Protein 3FV5 (pdb70)

Radius of gyration: 25.25 Å; Cα contacts (8 Å, |Δi|>4): 840; chains: 2; bounding box: 44×62×74 Å

Nearest PDB structures (foldseek):
  3fv5-assembly1_A  TM=1.006E+00  e=7.981E-44  Escherichia coli K-12
  3fv5-assembly2_B  TM=1.001E+00  e=5.583E-42  Escherichia coli K-12
  1s14-assembly2_B  TM=9.951E-01  e=1.331E-38  Escherichia coli
  1s16-assembly1_A  TM=9.941E-01  e=4.607E-38  Escherichia coli
  1s14-assembly1_A  TM=9.921E-01  e=3.672E-36  Escherichia coli

InterPro domains:
  IPR001241 DNA topoisomerase, type IIA [SM00433] (34-624)
  IPR002288 DNA gyrase B subunit, C-terminal [PF00986] (556-620)
  IPR003594 Histidine kinase/HSP90-like ATPase domain [PF02518] (28-170)
  IPR003594 Histidine kinase/HSP90-like ATPase domain [SM00387] (27-173)
  IPR005737 DNA topoisomerase IV, subunit B, Gram-negative [MF_00938] (2-628)
  IPR005737 DNA topoisomerase IV, subunit B, Gram-negative [PR01098] (26-39)
  IPR005737 DNA topoisomerase IV, subunit B, Gram-negative [PR01098] (135-149)
  IPR005737 DNA topoisomerase IV, subunit B, Gram-negative [PR01098] (149-164)
  IPR005737 DNA topoisomerase IV, subunit B, Gram-negative [PR01098] (174-191)
  IPR005737 DNA topoisomerase IV, subunit B, Gram-negative [PR01098] (192-213)
  IPR005737 DNA topoisomerase IV, subunit B, Gram-negative [PR01098] (238-261)
  IPR005737 DNA topoisomerase IV, subunit B, Gram-negative [PR01098] (294-310)
  IPR005737 DNA topoisomerase IV, subunit B, Gram-negative [PR01098] (311-326)
  IPR005737 DNA topoisomerase IV, subunit B, Gram-negative [PR01098] (338-361)
  IPR005737 DNA topoisomerase IV, subunit B, Gram-negative [PR01098] (362-387)
  IPR005737 DNA topoisomerase IV, subunit B, Gram-negative [PR01098] (448-469)
  IPR005737 DNA topoisomerase IV, subunit B, Gram-negative [PR01098] (469-481)
  IPR005737 DNA topoisomerase IV, subunit B, Gram-negative [PR01098] (503-519)
  IPR005737 DNA topoisomerase IV, subunit B, Gram-negative [PR01098] (537-559)
  IPR005737 DNA topoisomerase IV, subunit B, Gram-negative [TIGR01055] (2-625)

Organism: Escherichia coli (strain K12) (NCBI:txid83333)

B-factor: mean 25.16, std 11.62, range [9.74, 73.5]

Foldseek 3Di:
DLVVCVVCVVVPAAQAECVRLVLVVVVVQLVLLVVPFWQEWEWEQAQLRKIKIKTQGQWQFQDADPVGPHGRVLCVCQPVVVSCLQQFQKKWKWWAHQQWIWIWMHGNSHTPGGIDTDGGHDNSRTIMMMITHGDCVRHPGHHDDPVSNVVSQQVSQVVRASRKYKYAYNNVGDMDIDHD/DLVVCLVCVVVQAAQQECVRLVLLVVVVQLVLLVVPFWQEWEWEQAQLRKIKIKTQGQWQFQDQDPVVRGGRVLCVCQPDNNVSLLQQFQKKWKWWAHQQWIWIWMHGNSHTPGGIDTDGGHDNSRTIMMIITHGDQVRHPGHHDDPVSNVVSQQVSQVVRASRKYKYQYNNVGDMDIGHD

Sequence (361 aa):
GLEPVRRRPGMYTDTTRPNHLGQEVIDNSVDEALAGHAKRVDVILHADQSLEVIDDGRGMPVDIHPEEGVPAVELILCRLISVVNALSKRVEVNVRRDGQVYNIAFENGEKVQDLQVVGTCGKRNTGTSVHFWPDETFFDSPRFSVSRLTHVLKAKAVLCPGVEITFKDEINNTEQRWCYGLEPVRRRPGMYTDTTRPNHLGQEVIDNSVDEALAGHAKRVDVILHADQSLEVIDDGRGMPVDIHPEEGVPAVELILCRLGISVVNALSKRVEVNVRRDGQVYNIAFENGEKVQDLQVVGTCGKRNTGTSVHFWPDETFFDSPRFSVSRLTHVLKAKAVLCPGVEITFKDEINNTEQRWCY

Secondary structure (DSSP, 8-state):
--HHHHH-GGGTS-TTSTHHHHHHHHHHHHHHHHTT--SEEEEEE-TTS-EEEEE-SS----SBPTT-SSBHHHHHHH---HHHHHTEEEEEEEEEETTEEEEEEEETTEEEEEEEEEEE--TT--EEEEEEEE-GGGSS--PPPHHHHHHHHHHHHHHSTT-EEEEEETTTTEEEEE--/--HHHHH-GGGTS-TTSTHHHHHHHHHHHHHHHHTT--SEEEEEE-TTS-EEEEE-SS----PEETTTTEEHHHHHHH---HHHHHHTEEEEEEEEEETTEEEEEEEETTEEEEEEEEEEE--TT--EEEEEEEE-GGGSS--PPPHHHHHHHHHHHHHHSTT-EEEEEETTTTEEEEE--

GO terms:
  GO:0005515 protein binding (F, IPI)
  GO:0005829 cytosol (C, IDA)
  GO:0030541 plasmid partitioning (P, IDA)
  GO:0051276 chromosome organization (P, IMP)
  GO:0007062 sister chromatid cohesion (P, IMP)

CATH classification: 3.30.565.10

Structure (mmCIF, N/CA/C/O backbone):
data_3FV5
#
_entry.id   3FV5
#
_cell.length_a   85.420
_cell.length_b   72.840
_cell.length_c   70.970
_cell.angle_alpha   90.00
_cell.angle_beta   96.41
_cell.angle_gamma   90.00
#
_symmetry.space_group_name_H-M   'C 1 2 1'
#
loop_
_entity.id
_entity.type
_entity.pdbx_description
1 polymer 'DNA topoisomerase 4 subunit B'
2 non-polymer 1-(4-acetyl-6-pyridin-3-yl-1H-benzimidazol-2-yl)-3-ethylurea
3 water water
#
loop_
_atom_site.group_PDB
_atom_site.id
_atom_site.type_symbol
_atom_site.label_atom_id
_atom_site.label_alt_id
_atom_site.label_comp_id
_atom_site.label_asym_id
_atom_site.label_entity_id
_atom_site.label_seq_id
_atom_site.pdbx_PDB_ins_code
_atom_site.Cartn_x
_atom_site.Cartn_y
_atom_site.Cartn_z
_atom_site.occupancy
_atom_site.B_iso_or_equiv
_atom_site.auth_seq_id
_atom_site.auth_comp_id
_atom_site.auth_asym_id
_atom_site.auth_atom_id
_atom_site.pdbx_PDB_model_num
ATOM 1 N N . GLY A 1 1 ? 11.848 15.597 17.558 1.00 36.10 15 GLY A N 1
ATOM 2 C CA . GLY A 1 1 ? 13.104 16.077 16.920 1.00 33.28 15 GLY A CA 1
ATOM 3 C C . GLY A 1 1 ? 14.239 15.092 17.109 1.00 30.55 15 GLY A C 1
ATOM 4 O O . GLY A 1 1 ? 14.154 14.194 17.950 1.00 32.56 15 GLY A O 1
ATOM 5 N N . LEU A 1 2 ? 15.303 15.251 16.329 1.00 28.32 16 LEU A N 1
ATOM 6 C CA . LEU A 1 2 ? 16.456 14.362 16.435 1.00 25.06 16 LEU A CA 1
ATOM 7 C C . LEU A 1 2 ? 17.624 15.011 17.173 1.00 23.34 16 LEU A C 1
ATOM 8 O O . LEU A 1 2 ? 18.662 14.385 17.372 1.00 21.68 16 LEU A O 1
ATOM 13 N N . GLU A 1 3 ? 17.464 16.267 17.575 1.00 23.14 17 GLU A N 1
ATOM 14 C CA . GLU A 1 3 ? 18.533 16.937 18.308 1.00 24.29 17 GLU A CA 1
ATOM 15 C C . GLU A 1 3 ? 18.872 16.215 19.616 1.00 21.02 17 GLU A C 1
ATOM 16 O O . GLU A 1 3 ? 20.040 16.093 19.978 1.00 20.25 17 GLU A O 1
ATOM 22 N N . PRO A 1 4 ? 17.858 15.716 20.336 1.00 21.42 18 PRO A N 1
ATOM 23 C CA . PRO A 1 4 ? 18.192 15.003 21.574 1.00 20.39 18 PRO A CA 1
ATOM 24 C C . PRO A 1 4 ? 19.050 13.760 21.345 1.00 17.97 18 PRO A C 1
ATOM 25 O O . PRO A 1 4 ? 19.873 13.405 22.187 1.00 17.29 18 PRO A O 1
ATOM 29 N N . VAL A 1 5 ? 18.864 13.101 20.208 1.00 16.18 19 VAL A N 1
ATOM 30 C CA . VAL A 1 5 ? 19.711 11.964 19.875 1.00 15.89 19 VAL A CA 1
ATOM 31 C C . VAL A 1 5 ? 21.142 12.444 19.644 1.00 14.76 19 VAL A C 1
ATOM 32 O O . VAL A 1 5 ? 22.098 11.809 20.077 1.00 14.14 19 VAL A O 1
ATOM 36 N N . ARG A 1 6 ? 21.294 13.577 18.964 1.00 14.62 20 ARG A N 1
ATOM 37 C CA . ARG A 1 6 ? 22.627 14.105 18.701 1.00 14.24 20 ARG A CA 1
ATOM 38 C C . ARG A 1 6 ? 23.309 14.632 19.968 1.00 16.37 20 ARG A C 1
ATOM 39 O O . ARG A 1 6 ? 24.536 14.628 20.063 1.00 15.61 20 ARG A O 1
ATOM 47 N N . ARG A 1 7 ? 22.511 15.064 20.943 1.00 16.20 21 ARG A N 1
ATOM 48 C CA . ARG A 1 7 ? 23.043 15.569 22.209 1.00 18.17 21 ARG A CA 1
ATOM 49 C C . ARG A 1 7 ? 23.545 14.448 23.117 1.00 16.77 21 ARG A C 1
ATOM 50 O O . ARG A 1 7 ? 24.556 14.599 23.803 1.00 18.28 21 ARG A O 1
ATOM 58 N N . ARG A 1 8 ? 22.833 13.327 23.122 1.00 13.09 22 ARG A N 1
ATOM 59 C CA . ARG A 1 8 ? 23.221 12.189 23.948 1.00 12.74 22 ARG A CA 1
ATOM 60 C C . ARG A 1 8 ? 23.090 10.898 23.149 1.00 13.49 22 ARG A C 1
ATOM 61 O O . ARG A 1 8 ? 22.212 10.087 23.412 1.00 11.18 22 ARG A O 1
ATOM 69 N N . PRO A 1 9 ? 23.966 10.698 22.159 1.00 14.41 23 PRO A N 1
ATOM 70 C CA . PRO A 1 9 ? 23.882 9.514 21.297 1.00 14.26 23 PRO A CA 1
ATOM 71 C C . PRO A 1 9 ? 23.957 8.195 22.061 1.00 14.48 23 PRO A C 1
ATOM 72 O O . PRO A 1 9 ? 23.326 7.212 21.671 1.00 15.40 23 PRO A O 1
ATOM 76 N N . GLY A 1 10 ? 24.722 8.187 23.149 1.00 16.43 24 GLY A N 1
ATOM 77 C CA . GLY A 1 10 ? 24.871 6.986 23.956 1.00 15.46 24 GLY A CA 1
ATOM 78 C C . GLY A 1 10 ? 23.604 6.553 24.672 1.00 15.23 24 GLY A C 1
ATOM 79 O O . GLY A 1 10 ? 23.537 5.442 25.209 1.00 14.20 24 GLY A O 1
ATOM 80 N N . MET A 1 11 ? 22.596 7.421 24.688 1.00 13.83 25 MET A N 1
ATOM 81 C CA . MET A 1 11 ? 21.293 7.049 25.228 1.00 14.56 25 MET A CA 1
ATOM 82 C C . MET A 1 11 ? 20.486 6.285 24.177 1.00 15.07 25 MET A C 1
ATOM 83 O O . MET A 1 11 ? 19.437 5.715 24.487 1.00 13.84 25 MET A O 1
ATOM 88 N N . TYR A 1 12 ? 20.983 6.270 22.940 1.00 11.82 26 TYR A N 1
ATOM 89 C CA . TYR A 1 12 ? 20.231 5.717 21.815 1.00 13.86 26 TYR A CA 1
ATOM 90 C C . TYR A 1 12 ? 20.963 4.611 21.058 1.00 14.70 26 TYR A C 1
ATOM 91 O O . TYR A 1 12 ? 20.343 3.846 20.324 1.00 16.28 26 TYR A O 1
ATOM 100 N N . THR A 1 13 ? 22.278 4.527 21.223 1.00 14.71 27 THR A N 1
ATOM 101 C CA . THR A 1 13 ? 23.048 3.527 20.493 1.00 16.48 27 THR A CA 1
ATOM 102 C C . THR A 1 13 ? 24.338 3.187 21.229 1.00 19.03 27 THR A C 1
ATOM 103 O O . THR A 1 13 ? 24.703 3.852 22.200 1.00 17.30 27 THR A O 1
ATOM 107 N N . ASP A 1 14 ? 25.019 2.144 20.764 1.00 19.87 28 ASP A N 1
ATOM 108 C CA . ASP A 1 14 ? 26.367 1.830 21.229 1.00 23.60 28 ASP A CA 1
ATOM 109 C C . ASP A 1 14 ? 27.355 2.763 20.543 1.00 23.37 28 ASP A C 1
ATOM 110 O O . ASP A 1 14 ? 27.548 2.690 19.330 1.00 24.34 28 ASP A O 1
ATOM 115 N N . THR A 1 15 ? 27.978 3.644 21.318 1.00 21.63 29 THR A N 1
ATOM 116 C CA . THR A 1 15 ? 28.848 4.666 20.751 1.00 21.50 29 THR A CA 1
ATOM 117 C C . THR A 1 15 ? 30.297 4.206 20.636 1.00 20.93 29 THR A C 1
ATOM 118 O O . THR A 1 15 ? 31.174 4.992 20.300 1.00 20.34 29 THR A O 1
ATOM 122 N N . THR A 1 16 ? 30.541 2.929 20.915 1.00 21.43 30 THR A N 1
ATOM 123 C CA . THR A 1 16 ? 31.868 2.355 20.726 1.00 22.84 30 THR A CA 1
ATOM 124 C C . THR A 1 16 ? 32.269 2.406 19.256 1.00 21.26 30 THR A C 1
ATOM 125 O O . THR A 1 16 ? 33.392 2.789 18.921 1.00 19.61 30 THR A O 1
ATOM 129 N N . ARG A 1 17 ? 31.331 2.007 18.397 1.00 18.61 31 ARG A N 1
ATOM 130 C CA . ARG A 1 17 ? 31.527 1.934 16.949 1.00 20.19 31 ARG A CA 1
ATOM 131 C C . ARG A 1 17 ? 30.135 2.079 16.326 1.00 16.33 31 ARG A C 1
ATOM 132 O O . ARG A 1 17 ? 29.131 1.948 17.017 1.00 17.08 31 ARG A O 1
ATOM 140 N N . PRO A 1 18 ? 30.058 2.360 15.017 1.00 16.05 32 PRO A N 1
ATOM 141 C CA . PRO A 1 18 ? 28.738 2.458 14.376 1.00 14.93 32 PRO A CA 1
ATOM 142 C C . PRO A 1 18 ? 28.037 1.125 14.083 1.00 15.86 32 PRO A C 1
ATOM 143 O O . PRO A 1 18 ? 26.990 1.106 13.432 1.00 16.50 32 PRO A O 1
ATOM 147 N N . ASN A 1 19 ? 28.599 0.014 14.553 1.00 14.30 33 ASN A N 1
ATOM 148 C CA . ASN A 1 19 ? 28.008 -1.291 14.255 1.00 15.59 33 ASN A CA 1
ATOM 149 C C . ASN A 1 19 ? 26.532 -1.358 14.616 1.00 15.45 33 ASN A C 1
ATOM 150 O O . ASN A 1 19 ?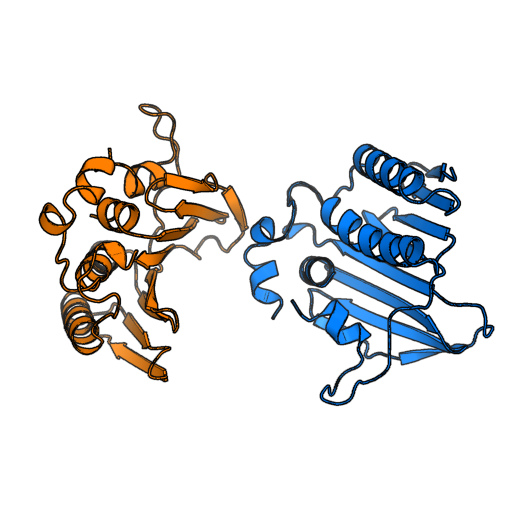 25.726 -1.886 13.850 1.00 15.55 33 ASN A O 1
ATOM 155 N N . HIS A 1 20 ? 26.165 -0.818 15.774 1.00 15.59 34 HIS A N 1
ATOM 156 C CA . HIS A 1 20 ? 24.775 -0.887 16.195 1.00 15.84 34 HIS A CA 1
ATOM 157 C C . HIS A 1 20 ? 23.864 -0.109 15.250 1.00 15.48 34 HIS A C 1
ATOM 158 O O . HIS A 1 20 ? 22.718 -0.494 15.037 1.00 14.48 34 HIS A O 1
ATOM 165 N N . LEU A 1 21 ? 24.367 0.980 14.679 1.00 14.47 35 LEU A N 1
ATOM 166 C CA . LEU A 1 21 ? 23.610 1.685 13.651 1.00 13.53 35 LEU A CA 1
ATOM 167 C C . LEU A 1 21 ? 23.369 0.716 12.500 1.00 13.65 35 LEU A C 1
ATOM 168 O O . LEU A 1 21 ? 22.257 0.605 11.988 1.00 12.37 35 LEU A O 1
ATOM 173 N N . GLY A 1 22 ? 24.421 0.009 12.107 1.00 13.25 36 GLY A N 1
ATOM 174 C CA . GLY A 1 22 ? 24.282 -0.961 11.038 1.00 12.87 36 GLY A CA 1
ATOM 175 C C . GLY A 1 22 ? 23.220 -1.995 11.357 1.00 14.63 36 GLY A C 1
ATOM 176 O O . GLY A 1 22 ? 22.416 -2.369 10.491 1.00 13.91 36 GLY A O 1
ATOM 177 N N . GLN A 1 23 ? 23.207 -2.452 12.606 1.00 14.48 37 GLN A N 1
ATOM 178 C CA . GLN A 1 23 ? 22.293 -3.515 13.025 1.00 16.81 37 GLN A CA 1
ATOM 179 C C . GLN A 1 23 ? 20.852 -3.058 12.906 1.00 16.67 37 GLN A C 1
ATOM 180 O O . GLN A 1 23 ? 19.969 -3.848 12.572 1.00 16.01 37 GLN A O 1
ATOM 186 N N . GLU A 1 24 ? 20.614 -1.784 13.203 1.00 15.85 38 GLU A N 1
ATOM 187 C CA . GLU A 1 24 ? 19.262 -1.242 13.158 1.00 19.10 38 GLU A CA 1
ATOM 188 C C . GLU A 1 24 ? 18.723 -1.260 11.733 1.00 17.06 38 GLU A C 1
ATOM 189 O O . GLU A 1 24 ? 17.573 -1.628 11.505 1.00 17.43 38 GLU A O 1
ATOM 195 N N . VAL A 1 25 ? 19.558 -0.868 10.777 1.00 15.86 39 VAL A N 1
ATOM 196 C CA . VAL A 1 25 ? 19.163 -0.894 9.375 1.00 14.43 39 VAL A CA 1
ATOM 197 C C . VAL A 1 25 ? 18.969 -2.343 8.933 1.00 14.52 39 VAL A C 1
ATOM 198 O O . VAL A 1 25 ? 17.959 -2.690 8.324 1.00 13.74 39 VAL A O 1
ATOM 202 N N . ILE A 1 26 ? 19.933 -3.191 9.264 1.00 13.79 40 ILE A N 1
ATOM 203 C CA . ILE A 1 26 ? 19.820 -4.620 8.989 1.00 14.96 40 ILE A CA 1
ATOM 204 C C . ILE A 1 26 ? 18.530 -5.225 9.553 1.00 16.15 40 ILE A C 1
ATOM 205 O O . ILE A 1 26 ? 17.839 -5.983 8.864 1.00 16.09 40 ILE A O 1
ATOM 210 N N . ASP A 1 27 ? 18.196 -4.878 10.793 1.00 14.85 41 ASP A N 1
ATOM 211 C CA . ASP A 1 27 ? 16.979 -5.389 11.423 1.00 17.64 41 ASP A CA 1
ATOM 212 C C . ASP A 1 27 ? 15.749 -5.087 10.572 1.00 16.05 41 ASP A C 1
ATOM 213 O O . ASP A 1 27 ? 14.857 -5.917 10.433 1.00 16.78 41 ASP A O 1
ATOM 218 N N . ASN A 1 28 ? 15.699 -3.887 10.012 1.00 17.03 42 ASN A N 1
ATOM 219 C CA . ASN A 1 28 ? 14.543 -3.498 9.226 1.00 18.36 42 ASN A CA 1
ATOM 220 C C . ASN A 1 28 ? 14.471 -4.303 7.941 1.00 18.15 42 ASN A C 1
ATOM 221 O O . ASN A 1 28 ? 13.387 -4.698 7.517 1.00 19.52 42 ASN A O 1
ATOM 226 N N . SER A 1 29 ? 15.619 -4.564 7.322 1.00 16.08 43 SER A N 1
ATOM 227 C CA . SER A 1 29 ? 15.620 -5.426 6.146 1.00 16.58 43 SER A CA 1
ATOM 228 C C . SER A 1 29 ? 15.177 -6.835 6.531 1.00 18.27 43 SER A C 1
ATOM 229 O O . SER A 1 29 ? 14.335 -7.436 5.863 1.00 19.63 43 SER A O 1
ATOM 232 N N . VAL A 1 30 ? 15.736 -7.357 7.619 1.00 17.72 44 VAL A N 1
ATOM 233 C CA . VAL A 1 30 ? 15.388 -8.698 8.072 1.00 19.83 44 VAL A CA 1
ATOM 234 C C . VAL A 1 30 ? 13.898 -8.823 8.374 1.00 20.14 44 VAL A C 1
ATOM 235 O O . VAL A 1 30 ? 13.284 -9.852 8.088 1.00 21.21 44 VAL A O 1
ATOM 239 N N . ASP A 1 31 ? 13.315 -7.774 8.943 1.00 21.04 45 ASP A N 1
ATOM 240 C CA . ASP A 1 31 ? 11.887 -7.780 9.229 1.00 23.27 45 ASP A CA 1
ATOM 241 C C . ASP A 1 31 ? 11.068 -7.998 7.961 1.00 23.74 45 ASP A C 1
ATOM 242 O O . ASP A 1 31 ? 10.080 -8.732 7.979 1.00 22.87 45 ASP A O 1
ATOM 247 N N . GLU A 1 32 ? 11.480 -7.369 6.860 1.00 22.76 46 GLU A N 1
ATOM 248 C CA . GLU A 1 32 ? 10.810 -7.562 5.575 1.00 23.50 46 GLU A CA 1
ATOM 249 C C . GLU A 1 32 ? 10.948 -8.999 5.110 1.00 24.56 46 GLU A C 1
ATOM 250 O O . GLU A 1 32 ? 10.060 -9.529 4.437 1.00 24.97 46 GLU A O 1
ATOM 256 N N . ALA A 1 33 ? 12.073 -9.621 5.453 1.00 23.23 47 ALA A N 1
ATOM 257 C CA . ALA A 1 33 ? 12.311 -11.013 5.089 1.00 23.50 47 ALA A CA 1
ATOM 258 C C . ALA A 1 33 ? 11.434 -11.926 5.939 1.00 24.54 47 ALA A C 1
ATOM 259 O O . ALA A 1 33 ? 10.808 -12.854 5.427 1.00 25.98 47 ALA A O 1
ATOM 261 N N . LEU A 1 34 ? 11.389 -11.653 7.239 1.00 25.04 48 LEU A N 1
ATOM 262 C CA . LEU A 1 34 ? 10.537 -12.413 8.151 1.00 26.67 48 LEU A CA 1
ATOM 263 C C . LEU A 1 34 ? 9.061 -12.286 7.782 1.00 28.24 48 LEU A C 1
ATOM 264 O O . LEU A 1 34 ? 8.279 -13.216 7.978 1.00 29.20 48 LEU A O 1
ATOM 269 N N . ALA A 1 35 ? 8.683 -11.130 7.250 1.00 28.02 49 ALA A N 1
ATOM 270 C CA . ALA A 1 35 ? 7.304 -10.900 6.834 1.00 28.28 49 ALA A CA 1
ATOM 271 C C . ALA A 1 35 ? 6.998 -11.622 5.524 1.00 27.72 49 ALA A C 1
ATOM 272 O O . ALA A 1 35 ? 5.849 -11.668 5.087 1.00 29.36 49 ALA A O 1
ATOM 274 N N . GLY A 1 36 ? 8.032 -12.178 4.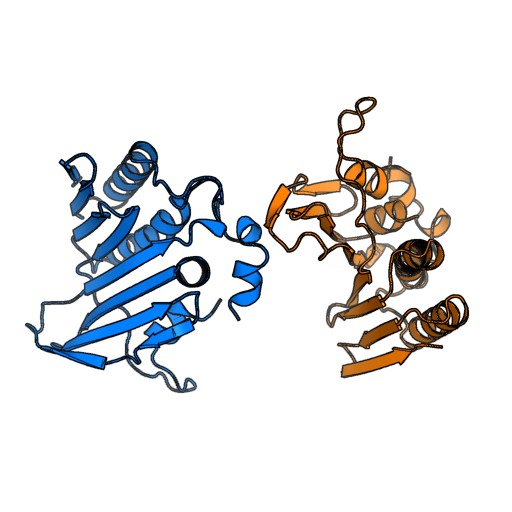897 1.00 27.61 50 GLY A N 1
ATOM 275 C CA . GLY A 1 36 ? 7.831 -13.002 3.717 1.00 26.44 50 GLY A CA 1
ATOM 276 C C . GLY A 1 36 ? 7.972 -12.268 2.393 1.00 27.23 50 GLY A C 1
ATOM 277 O O . GLY A 1 36 ? 7.617 -12.804 1.345 1.00 27.79 50 GLY A O 1
ATOM 278 N N . HIS A 1 37 ? 8.500 -11.049 2.428 1.00 26.08 51 HIS A N 1
ATOM 279 C CA . HIS A 1 37 ? 8.549 -10.218 1.229 1.00 26.69 51 HIS A CA 1
ATOM 280 C C . HIS A 1 37 ? 9.935 -10.162 0.597 1.00 27.06 51 HIS A C 1
ATOM 281 O O . HIS A 1 37 ? 10.068 -10.174 -0.627 1.00 27.87 51 HIS A O 1
ATOM 288 N N . ALA A 1 38 ? 10.965 -10.093 1.434 1.00 24.62 52 ALA A N 1
ATOM 289 C CA . ALA A 1 38 ? 12.335 -10.021 0.941 1.00 24.08 52 ALA A CA 1
ATOM 290 C C . ALA A 1 38 ? 12.939 -11.414 0.867 1.00 22.55 52 ALA A C 1
ATOM 291 O O . ALA A 1 38 ? 12.768 -12.217 1.781 1.00 23.12 52 ALA A O 1
ATOM 293 N N . LYS A 1 39 ? 13.645 -11.690 -0.222 1.00 21.05 53 LYS A N 1
ATOM 294 C CA . LYS A 1 39 ? 14.329 -12.964 -0.394 1.00 22.31 53 LYS A CA 1
ATOM 295 C C . LYS A 1 39 ? 15.844 -12.785 -0.359 1.00 19.77 53 LYS A C 1
ATOM 296 O O . LYS A 1 39 ? 16.592 -13.760 -0.306 1.00 19.93 53 LYS A O 1
ATOM 302 N N . ARG A 1 40 ? 16.300 -11.538 -0.395 1.00 19.08 54 ARG A N 1
ATOM 303 C CA . ARG A 1 40 ? 17.731 -11.268 -0.320 1.00 19.44 54 ARG A CA 1
ATOM 304 C C . ARG A 1 40 ? 18.039 -9.957 0.392 1.00 18.03 54 ARG A C 1
ATOM 305 O O . ARG A 1 40 ? 17.373 -8.946 0.172 1.00 17.81 54 AR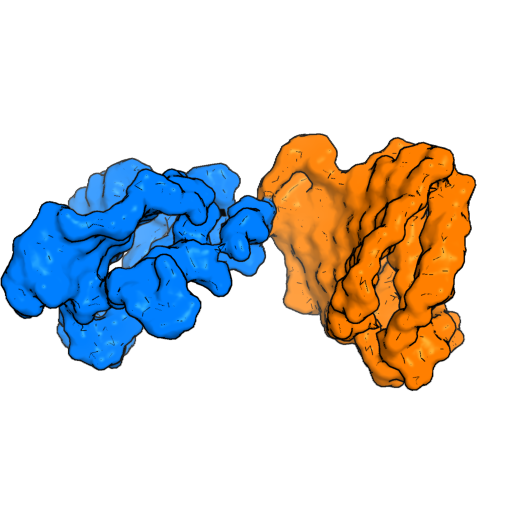G A O 1
ATOM 313 N N . VAL A 1 41 ? 19.049 -9.991 1.253 1.00 15.11 55 VAL A N 1
ATOM 314 C CA . VAL A 1 41 ? 19.519 -8.793 1.945 1.00 15.20 55 VAL A CA 1
ATOM 315 C C . VAL A 1 41 ? 21.014 -8.673 1.717 1.00 15.65 55 VAL A C 1
ATOM 316 O O . VAL A 1 41 ? 21.776 -9.567 2.084 1.00 15.10 55 VAL A O 1
ATOM 320 N N . ASP A 1 42 ? 21.428 -7.569 1.105 1.00 16.43 56 ASP A N 1
ATOM 321 C CA . ASP A 1 42 ? 22.834 -7.345 0.814 1.00 15.92 56 ASP A CA 1
ATOM 322 C C . ASP A 1 42 ? 23.359 -6.214 1.684 1.00 16.11 56 ASP A C 1
ATOM 323 O O . ASP A 1 42 ? 22.732 -5.165 1.796 1.00 16.55 56 ASP A O 1
ATOM 328 N N . VAL A 1 43 ? 24.510 -6.447 2.297 1.00 16.52 57 VAL A N 1
ATOM 329 C CA . VAL A 1 43 ? 25.189 -5.430 3.082 1.00 16.49 57 VAL A CA 1
ATOM 330 C C . VAL A 1 43 ? 26.540 -5.141 2.442 1.00 16.97 57 VAL A C 1
ATOM 331 O O . VAL A 1 43 ? 27.256 -6.056 2.043 1.00 16.42 57 VAL A O 1
ATOM 335 N N . ILE A 1 44 ? 26.879 -3.863 2.329 1.00 14.04 58 ILE A N 1
ATOM 336 C CA . ILE A 1 44 ? 28.143 -3.479 1.726 1.00 14.99 58 ILE A CA 1
ATOM 337 C C . ILE A 1 44 ? 28.872 -2.507 2.640 1.00 13.94 58 ILE A C 1
ATOM 338 O O . ILE A 1 44 ? 28.348 -1.445 2.967 1.00 14.63 58 ILE A O 1
ATOM 343 N N . LEU A 1 45 ? 30.075 -2.887 3.058 1.00 15.06 59 LEU A N 1
ATOM 344 C CA . LEU A 1 45 ? 30.954 -1.986 3.788 1.00 16.22 59 LEU A CA 1
ATOM 345 C C . LEU A 1 45 ? 31.871 -1.307 2.778 1.00 17.39 59 LEU A C 1
ATOM 346 O O . LEU A 1 45 ? 32.723 -1.953 2.160 1.00 18.13 59 LEU A O 1
ATOM 351 N N . HIS A 1 46 ? 31.682 -0.004 2.606 1.00 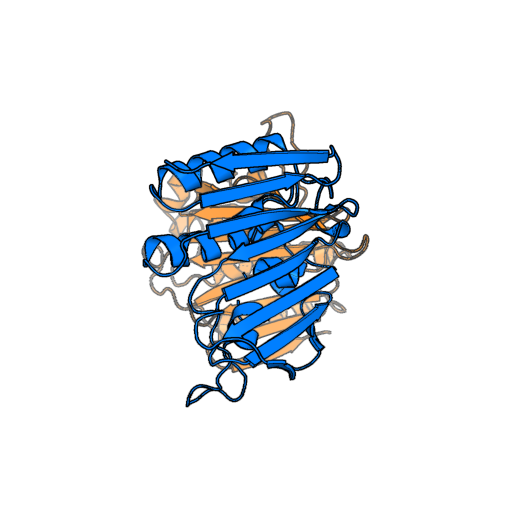18.73 60 HIS A N 1
ATOM 352 C CA . HIS A 1 46 ? 32.423 0.750 1.603 1.00 20.92 60 HIS A CA 1
ATOM 353 C C . HIS A 1 46 ? 33.776 1.193 2.142 1.00 21.66 60 HIS A C 1
ATOM 354 O O . HIS A 1 46 ? 33.986 1.245 3.353 1.00 20.10 60 HIS A O 1
ATOM 361 N N . ALA A 1 47 ? 34.686 1.515 1.230 1.00 23.76 61 ALA A N 1
ATOM 362 C CA . ALA A 1 47 ? 36.051 1.882 1.594 1.00 25.21 61 ALA A CA 1
ATOM 363 C C . ALA A 1 47 ? 36.096 3.106 2.505 1.00 25.10 61 ALA A C 1
ATOM 364 O O . ALA A 1 47 ? 37.015 3.251 3.310 1.00 27.33 61 ALA A O 1
ATOM 366 N N . ASP A 1 48 ? 35.106 3.987 2.377 1.00 23.46 62 ASP A N 1
ATOM 367 C CA . ASP A 1 48 ? 35.057 5.199 3.196 1.00 21.83 62 ASP A CA 1
ATOM 368 C C . ASP A 1 48 ? 34.347 4.955 4.523 1.00 20.46 62 ASP A C 1
ATOM 369 O O . ASP A 1 48 ? 33.967 5.901 5.215 1.00 20.36 62 ASP A O 1
ATOM 374 N N . GLN A 1 49 ? 34.171 3.679 4.861 1.00 19.21 63 GLN A N 1
ATOM 375 C CA . GLN A 1 49 ? 33.533 3.255 6.105 1.00 20.75 63 GLN A CA 1
ATOM 376 C C . GLN A 1 49 ? 32.049 3.597 6.211 1.00 18.19 63 GLN A C 1
ATOM 377 O O . GLN A 1 49 ? 31.489 3.584 7.302 1.00 18.76 63 GLN A O 1
ATOM 383 N N . SER A 1 50 ? 31.408 3.904 5.090 1.00 17.22 64 SER A N 1
ATOM 384 C CA . SER A 1 50 ? 29.952 4.007 5.081 1.00 16.43 64 SER A CA 1
ATOM 385 C C . SER A 1 50 ? 29.364 2.609 4.906 1.00 15.59 64 SER A C 1
ATOM 386 O O . SER A 1 50 ? 30.024 1.715 4.378 1.00 16.53 64 SER A O 1
ATOM 389 N N . LEU A 1 51 ? 28.134 2.412 5.363 1.00 13.59 65 LEU A N 1
ATOM 390 C CA . LEU A 1 51 ? 27.502 1.105 5.234 1.00 14.98 65 LEU A CA 1
ATOM 391 C C . LEU A 1 51 ? 26.259 1.225 4.370 1.00 14.19 65 LEU A C 1
ATOM 392 O O . LEU A 1 51 ? 25.507 2.193 4.472 1.00 13.21 65 LEU A O 1
ATOM 397 N N . GLU A 1 52 ? 26.050 0.232 3.515 1.00 14.19 66 GLU A N 1
ATOM 398 C CA . GLU A 1 52 ? 24.900 0.215 2.630 1.00 15.45 66 GLU A CA 1
ATOM 399 C C . GLU A 1 52 ? 24.152 -1.090 2.849 1.00 14.77 66 GLU A C 1
ATOM 400 O O . GLU A 1 52 ? 24.760 -2.161 2.868 1.00 13.41 66 GLU A O 1
ATOM 406 N N . VAL A 1 53 ? 22.839 -0.990 3.039 1.00 15.12 67 VAL A N 1
ATOM 407 C CA . VAL A 1 53 ? 21.993 -2.165 3.206 1.00 14.74 67 VAL A CA 1
ATOM 408 C C . VAL A 1 53 ? 20.864 -2.130 2.180 1.00 15.03 67 VAL A C 1
ATOM 409 O O . VAL A 1 53 ? 20.185 -1.118 2.022 1.00 12.44 67 VAL A O 1
ATOM 413 N N . ILE A 1 54 ? 20.678 -3.241 1.476 1.00 14.81 68 ILE A N 1
ATOM 414 C CA . ILE A 1 54 ? 19.688 -3.303 0.412 1.00 14.89 68 ILE A CA 1
ATOM 415 C C . ILE A 1 54 ? 18.865 -4.570 0.589 1.00 14.76 68 ILE A C 1
ATOM 416 O O . ILE A 1 54 ? 19.427 -5.633 0.833 1.00 14.74 68 ILE A O 1
ATOM 421 N N . ASP A 1 55 ? 17.546 -4.461 0.469 1.00 14.25 69 ASP A N 1
ATOM 422 C CA . ASP A 1 55 ? 16.708 -5.655 0.370 1.00 16.61 69 ASP A CA 1
ATOM 423 C C . ASP A 1 55 ? 15.797 -5.574 -0.851 1.00 18.12 69 ASP A C 1
ATOM 424 O O . ASP A 1 55 ? 15.568 -4.490 -1.407 1.00 16.21 69 ASP A O 1
ATOM 429 N N . ASP A 1 56 ? 15.291 -6.727 -1.275 1.00 19.17 70 ASP A N 1
ATOM 430 C CA . ASP A 1 56 ? 14.378 -6.783 -2.406 1.00 19.81 70 ASP A CA 1
ATOM 431 C C . ASP A 1 56 ? 12.947 -6.991 -1.932 1.00 20.82 70 ASP A C 1
ATOM 432 O O . ASP A 1 56 ? 12.183 -7.747 -2.539 1.00 18.39 70 ASP A O 1
ATOM 437 N N . GLY A 1 57 ? 12.595 -6.318 -0.840 1.00 19.77 71 GLY A N 1
ATOM 438 C CA . GLY A 1 57 ? 11.247 -6.406 -0.306 1.00 20.32 71 GLY A CA 1
ATOM 439 C C . GLY A 1 57 ? 10.276 -5.493 -1.037 1.00 20.37 71 GLY A C 1
ATOM 440 O O . GLY A 1 57 ? 10.492 -5.145 -2.196 1.00 21.73 71 GLY A O 1
ATOM 441 N N . ARG A 1 58 ? 9.210 -5.096 -0.352 1.00 19.72 72 ARG A N 1
ATOM 442 C CA . ARG A 1 58 ? 8.141 -4.324 -0.976 1.00 20.93 72 ARG A CA 1
ATOM 443 C C . ARG A 1 58 ? 8.531 -2.870 -1.207 1.00 21.74 72 ARG A C 1
ATOM 444 O O . ARG A 1 58 ? 7.881 -2.164 -1.982 1.00 21.16 72 ARG A O 1
ATOM 452 N N . GLY A 1 59 ? 9.584 -2.428 -0.523 1.00 19.39 73 GLY A N 1
ATOM 453 C CA . GLY A 1 59 ? 9.980 -1.032 -0.576 1.00 19.89 73 GLY A CA 1
ATOM 454 C C . GLY A 1 59 ? 9.275 -0.196 0.476 1.00 20.59 73 GLY A C 1
ATOM 455 O O . GLY A 1 59 ? 8.054 -0.279 0.623 1.00 19.84 73 GLY A O 1
ATOM 456 N N . MET A 1 60 ? 10.035 0.611 1.212 1.00 18.81 74 MET A N 1
ATOM 457 C CA . MET A 1 60 ? 9.447 1.516 2.200 1.00 20.31 74 MET A CA 1
ATOM 458 C C . MET A 1 60 ? 8.365 2.359 1.555 1.00 20.54 74 MET A C 1
ATOM 459 O O . MET A 1 60 ? 8.510 2.797 0.415 1.00 19.98 74 MET A O 1
ATOM 464 N N . PRO A 1 61 ? 7.274 2.621 2.288 1.00 22.72 7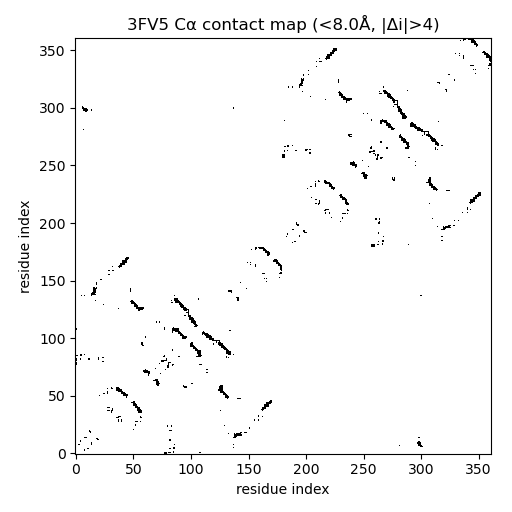5 PRO A N 1
ATOM 465 C CA . PRO A 1 61 ? 6.177 3.451 1.776 1.00 22.84 75 PRO A CA 1
ATOM 466 C C . PRO A 1 61 ? 6.611 4.885 1.473 1.00 23.54 75 PRO A C 1
ATOM 467 O O . PRO A 1 61 ? 7.302 5.524 2.270 1.00 21.95 75 PRO A O 1
ATOM 471 N N . VAL A 1 62 ? 6.197 5.382 0.314 1.00 23.12 76 VAL A N 1
ATOM 472 C CA . VAL A 1 62 ? 6.580 6.715 -0.128 1.00 23.26 76 VAL A CA 1
ATOM 473 C C . VAL A 1 62 ? 5.368 7.630 -0.239 1.00 24.68 76 VAL A C 1
ATOM 474 O O . VAL A 1 62 ? 5.502 8.834 -0.459 1.00 25.46 76 VAL A O 1
ATOM 478 N N . ASP A 1 63 ? 4.182 7.055 -0.081 1.00 26.84 77 ASP A N 1
ATOM 479 C CA . ASP A 1 63 ? 2.950 7.820 -0.210 1.00 28.43 77 ASP A CA 1
ATOM 480 C C . ASP A 1 63 ? 2.732 8.730 0.995 1.00 28.81 77 ASP A C 1
ATOM 481 O O . ASP A 1 63 ? 3.305 8.515 2.068 1.00 26.48 77 ASP A O 1
ATOM 486 N N . ILE A 1 64 ? 1.915 9.758 0.802 1.00 29.37 78 ILE A N 1
ATOM 487 C CA . ILE A 1 64 ? 1.470 10.600 1.904 1.00 32.08 78 ILE A CA 1
ATOM 488 C C . ILE A 1 64 ? 0.174 10.038 2.479 1.00 34.49 78 ILE A C 1
ATOM 489 O O . ILE A 1 64 ? -0.830 9.918 1.775 1.00 31.57 78 ILE A O 1
ATOM 494 N N . HIS A 1 65 ? 0.205 9.688 3.759 1.00 38.59 79 HIS A N 1
ATOM 495 C CA . HIS A 1 65 ? -0.947 9.082 4.416 1.00 42.88 79 HIS A CA 1
ATOM 496 C C . HIS A 1 65 ? -1.899 10.177 4.890 1.00 44.93 79 HIS A C 1
ATOM 497 O O . HIS A 1 65 ? -1.467 11.275 5.242 1.00 43.33 79 HIS A O 1
ATOM 504 N N . PRO A 1 66 ? -3.211 9.894 4.892 1.00 46.92 80 PRO A N 1
ATOM 505 C CA . PRO A 1 66 ? -4.174 10.847 5.455 1.00 48.99 80 PRO A CA 1
ATOM 506 C C . PRO A 1 66 ? -3.831 11.176 6.903 1.00 50.31 80 PRO A C 1
ATOM 507 O O . PRO A 1 66 ? -3.511 10.282 7.685 1.00 51.20 80 PRO A O 1
ATOM 511 N N . GLU A 1 67 ? -3.909 12.464 7.235 1.00 51.25 81 GLU A N 1
ATOM 512 C CA . GLU A 1 67 ? -3.429 13.019 8.503 1.00 52.58 81 GLU A CA 1
ATOM 513 C C . GLU A 1 67 ? -2.040 13.633 8.344 1.00 50.72 81 GLU A C 1
ATOM 514 O O . GLU A 1 67 ? -1.779 14.729 8.840 1.00 50.85 81 GLU A O 1
ATOM 520 N N . GLU A 1 68 ? -1.155 12.927 7.646 1.00 48.32 82 GLU A N 1
ATOM 521 C CA . GLU A 1 68 ? 0.225 13.376 7.475 1.00 46.79 82 GLU A CA 1
ATOM 522 C C . GLU A 1 68 ? 0.384 14.258 6.240 1.00 44.89 82 GLU A C 1
ATOM 523 O O . GLU A 1 68 ? -0.304 14.071 5.238 1.00 45.43 82 GLU A O 1
ATOM 529 N N . GLY A 1 69 ? 1.295 15.221 6.316 1.00 42.43 83 GLY A N 1
ATOM 530 C CA . GLY A 1 69 ? 1.525 16.101 5.184 1.00 40.41 83 GLY A CA 1
ATOM 531 C C . GLY A 1 69 ? 2.829 15.786 4.479 1.00 38.20 83 GLY A C 1
ATOM 532 O O . GLY A 1 69 ? 3.271 16.526 3.600 1.00 38.65 83 GLY A O 1
ATOM 533 N N . VAL A 1 70 ? 3.445 14.677 4.869 1.00 35.84 84 VAL A N 1
ATOM 534 C CA . VAL A 1 70 ? 4.789 14.341 4.418 1.00 32.39 84 VAL A CA 1
ATOM 535 C C . VAL A 1 70 ? 4.891 12.857 4.073 1.00 28.12 84 VAL A C 1
ATOM 536 O O . VAL A 1 70 ? 4.213 12.023 4.674 1.00 28.38 84 VAL A O 1
ATOM 540 N N . PRO A 1 71 ? 5.730 12.509 3.084 1.00 25.25 85 PRO A N 1
ATOM 541 C CA . PRO A 1 71 ? 5.847 11.112 2.649 1.00 24.13 85 PRO A CA 1
ATOM 542 C C . PRO A 1 71 ? 6.232 10.182 3.796 1.00 23.33 85 PRO A C 1
ATOM 543 O O . PRO A 1 71 ? 7.057 10.533 4.637 1.00 24.32 85 PRO A O 1
ATOM 547 N N . ALA A 1 72 ? 5.635 8.995 3.814 1.00 22.37 86 ALA A N 1
ATOM 548 C CA . ALA A 1 72 ? 5.858 8.033 4.885 1.00 22.79 86 ALA A CA 1
ATOM 549 C C . ALA A 1 72 ? 7.349 7.832 5.150 1.00 23.36 86 ALA A C 1
ATOM 550 O O . ALA A 1 72 ? 7.794 7.874 6.298 1.00 21.97 86 ALA A O 1
ATOM 552 N N . VAL A 1 73 ? 8.113 7.620 4.081 1.00 21.54 87 VAL A N 1
ATOM 553 C CA . VAL A 1 73 ? 9.544 7.366 4.198 1.00 20.04 87 VAL A CA 1
ATOM 554 C C . VAL A 1 73 ? 10.259 8.484 4.955 1.00 20.63 87 VAL A C 1
ATOM 555 O O . VAL A 1 73 ? 11.197 8.232 5.718 1.00 21.55 87 VAL A O 1
ATOM 559 N N . GLU A 1 74 ? 9.816 9.719 4.757 1.00 20.35 88 GLU A N 1
ATOM 560 C CA . GLU A 1 74 ? 10.437 10.837 5.446 1.00 22.52 88 GLU A CA 1
ATOM 561 C C . GLU A 1 74 ? 10.154 10.759 6.943 1.00 23.95 88 GLU A C 1
ATOM 562 O O . GLU A 1 74 ? 11.028 11.052 7.756 1.00 23.84 88 GLU A O 1
ATOM 568 N N . LEU A 1 75 ? 8.937 10.353 7.303 1.00 23.18 89 LEU A N 1
ATOM 569 C CA . LEU A 1 75 ? 8.571 10.212 8.710 1.00 25.10 89 LEU A CA 1
ATOM 570 C C . LEU A 1 75 ? 9.379 9.091 9.346 1.00 24.09 89 LEU A C 1
ATOM 571 O O . LEU A 1 75 ? 9.869 9.222 10.466 1.00 25.14 89 LEU A O 1
ATOM 576 N N . ILE A 1 76 ? 9.509 7.987 8.624 1.00 24.08 90 ILE A N 1
ATOM 577 C CA . ILE A 1 76 ? 10.255 6.838 9.112 1.00 22.85 90 ILE A CA 1
ATOM 578 C C . ILE A 1 76 ? 11.690 7.244 9.422 1.00 23.25 90 ILE A C 1
ATOM 579 O O . ILE A 1 76 ? 12.271 6.803 10.411 1.00 22.09 90 ILE A O 1
ATOM 584 N N . LEU A 1 77 ? 12.257 8.095 8.576 1.00 20.25 91 LEU A N 1
ATOM 585 C CA . LEU A 1 77 ? 13.641 8.503 8.743 1.00 21.30 91 LEU A CA 1
ATOM 586 C C . LEU A 1 77 ? 13.823 9.606 9.785 1.00 21.51 91 LEU A C 1
ATOM 587 O O . LEU A 1 77 ? 14.871 9.692 10.415 1.00 18.92 91 LEU A O 1
ATOM 592 N N . CYS A 1 78 ? 12.807 10.444 9.971 1.00 23.56 92 CYS A N 1
ATOM 593 C CA . CYS A 1 78 ? 12.976 11.668 10.750 1.00 28.25 92 CYS A CA 1
ATOM 594 C C . CYS A 1 78 ? 12.214 11.702 12.067 1.00 30.73 92 CYS A C 1
ATOM 595 O O . CYS A 1 78 ? 12.453 12.571 12.902 1.00 31.20 92 CYS A O 1
ATOM 598 N N . ARG A 1 79 ? 11.292 10.767 12.250 1.00 35.14 93 ARG A N 1
ATOM 599 C CA . ARG A 1 79 ? 10.451 10.767 13.439 1.00 39.83 93 ARG A CA 1
ATOM 600 C C . ARG A 1 79 ? 11.027 9.817 14.482 1.00 40.97 93 ARG A C 1
ATOM 601 O O . ARG A 1 79 ? 11.229 8.635 14.212 1.00 40.66 93 ARG A O 1
ATOM 609 N N . LEU A 1 80 ? 11.294 10.341 15.673 1.00 42.00 94 LEU A N 1
ATOM 610 C CA . LEU A 1 80 ? 11.894 9.543 16.733 1.00 43.72 94 LEU A CA 1
ATOM 611 C C . LEU A 1 80 ? 10.827 8.753 17.486 1.00 44.83 94 LEU A C 1
ATOM 612 O O . LEU A 1 80 ? 9.641 8.852 17.105 1.00 46.00 94 LEU A O 1
ATOM 617 N N . ILE A 1 102 ? 14.832 3.637 12.548 1.00 27.03 116 ILE A N 1
ATOM 618 C CA . ILE A 1 102 ? 16.131 3.935 11.875 1.00 24.68 116 ILE A CA 1
ATOM 619 C C . ILE A 1 102 ? 16.386 5.442 11.904 1.00 21.59 116 ILE A C 1
ATOM 620 O O . ILE A 1 102 ? 17.323 5.947 11.279 1.00 21.49 116 ILE A O 1
ATOM 625 N N . SER A 1 103 ? 15.545 6.160 12.640 1.00 18.71 117 SER A N 1
ATOM 626 C CA . SER A 1 103 ? 15.699 7.604 12.768 1.00 19.33 117 SER A CA 1
ATOM 627 C C . SER A 1 103 ? 16.957 7.942 13.561 1.00 16.74 117 SER A C 1
ATOM 628 O O . SER A 1 103 ? 17.532 9.016 13.394 1.00 17.43 117 SER A O 1
ATOM 631 N N . VAL A 1 104 ? 17.390 7.019 14.414 1.00 15.37 118 VAL A N 1
ATOM 632 C CA . VAL A 1 104 ? 18.636 7.205 15.148 1.00 14.08 118 VAL A CA 1
ATOM 633 C C . VAL A 1 104 ? 19.832 7.139 14.205 1.00 14.52 118 VAL A C 1
ATOM 634 O O . VAL A 1 104 ? 20.811 7.879 14.365 1.00 13.32 118 VAL A O 1
ATOM 638 N N . VAL A 1 105 ? 19.751 6.257 13.214 1.00 11.34 119 VAL A N 1
ATOM 639 C CA . VAL A 1 105 ? 20.812 6.153 12.228 1.00 10.95 119 VAL A CA 1
ATOM 640 C C . VAL A 1 105 ? 20.933 7.491 11.505 1.00 11.99 119 VAL A C 1
ATOM 641 O O . VAL A 1 105 ? 22.035 8.002 11.300 1.00 12.31 119 VAL A O 1
ATOM 645 N N . ASN A 1 106 ? 19.790 8.062 11.138 1.00 12.74 120 ASN A N 1
ATOM 646 C CA . ASN A 1 106 ? 19.762 9.337 10.424 1.00 14.62 120 ASN A CA 1
ATOM 647 C C . ASN A 1 106 ? 20.377 10.443 11.284 1.00 13.71 120 ASN A C 1
ATOM 648 O O . ASN A 1 106 ? 21.205 11.224 10.809 1.00 11.83 120 ASN A O 1
ATOM 653 N N . ALA A 1 107 ? 19.981 10.489 12.554 1.00 13.75 121 ALA A N 1
ATOM 654 C CA . ALA A 1 107 ? 20.441 11.530 13.475 1.00 14.60 121 ALA A CA 1
ATOM 655 C C . ALA A 1 107 ? 21.959 11.548 13.618 1.00 14.72 121 ALA A C 1
ATOM 656 O O . ALA A 1 107 ? 22.578 12.614 13.720 1.00 15.82 121 ALA A O 1
ATOM 658 N N . LEU A 1 108 ? 22.558 10.363 13.630 1.00 14.09 122 LEU A N 1
ATOM 659 C CA . LEU A 1 108 ? 23.984 10.229 13.912 1.00 13.56 122 LEU A CA 1
ATOM 660 C C . LEU A 1 108 ? 24.834 10.038 12.651 1.00 15.16 122 LEU A C 1
ATOM 661 O O . LEU A 1 108 ? 25.994 9.633 12.742 1.00 13.53 122 LEU A O 1
ATOM 666 N N . SER A 1 109 ? 24.258 10.323 11.482 1.00 14.12 123 SER A N 1
ATOM 667 C CA . SER A 1 109 ? 24.979 10.199 10.212 1.00 13.14 123 SER A CA 1
ATOM 668 C C . SER A 1 109 ? 25.196 11.545 9.524 1.00 13.71 123 SER A C 1
ATOM 669 O O . SER A 1 109 ? 24.295 12.385 9.486 1.00 14.05 123 SER A O 1
ATOM 672 N N . LYS A 1 110 ? 26.395 11.729 8.974 1.00 12.38 124 LYS A N 1
ATOM 673 C CA . LYS A 1 110 ? 26.726 12.914 8.188 1.00 15.32 124 LYS A CA 1
ATOM 674 C C . LYS A 1 110 ? 25.880 12.961 6.915 1.00 15.23 124 LYS A C 1
ATOM 675 O O . LYS A 1 110 ? 25.573 14.033 6.397 1.00 16.29 124 LYS A O 1
ATOM 681 N N . ARG A 1 111 ? 25.528 11.789 6.404 1.00 14.61 125 ARG A N 1
ATOM 682 C CA . ARG A 1 111 ? 24.642 11.698 5.252 1.00 14.11 125 ARG A CA 1
ATOM 683 C C . ARG A 1 111 ? 23.959 10.345 5.240 1.00 14.46 125 ARG A C 1
ATOM 684 O O . ARG A 1 111 ? 24.559 9.331 5.615 1.00 12.05 125 ARG A O 1
ATOM 692 N N . VAL A 1 112 ? 22.701 10.345 4.816 1.00 12.47 126 VAL A N 1
ATOM 693 C CA . VAL A 1 112 ? 21.953 9.117 4.577 1.00 12.82 126 VAL A CA 1
ATOM 694 C C . VAL A 1 112 ? 21.242 9.254 3.237 1.00 13.78 126 VAL A C 1
ATOM 695 O O . VAL A 1 112 ? 20.563 10.254 2.985 1.00 11.97 126 VAL A O 1
ATOM 699 N N . GLU A 1 113 ? 21.397 8.242 2.390 1.00 14.71 127 GLU A N 1
ATOM 700 C CA . GLU A 1 113 ? 20.683 8.179 1.124 1.00 14.23 127 GLU A CA 1
ATOM 701 C C . GLU A 1 113 ? 19.733 6.999 1.152 1.00 14.00 127 GLU A C 1
ATOM 702 O O . GLU A 1 113 ? 20.147 5.871 1.417 1.00 12.55 127 GLU A O 1
ATOM 708 N N . VAL A 1 114 ? 18.458 7.263 0.887 1.00 12.89 128 VAL A N 1
ATOM 709 C CA . VAL A 1 114 ? 17.477 6.195 0.815 1.00 13.16 128 VAL A CA 1
ATOM 710 C C . VAL A 1 114 ? 16.922 6.122 -0.597 1.00 14.55 128 VAL A C 1
ATOM 711 O O . VAL A 1 114 ? 16.482 7.128 -1.154 1.00 15.20 128 VAL A O 1
ATOM 715 N N . ASN A 1 115 ? 16.962 4.929 -1.178 1.00 16.75 129 ASN A N 1
ATOM 716 C CA . ASN A 1 115 ? 16.388 4.711 -2.492 1.00 16.49 129 ASN A CA 1
ATOM 717 C C . ASN A 1 115 ? 15.405 3.560 -2.414 1.00 17.38 129 ASN A C 1
ATOM 718 O O . ASN A 1 115 ? 15.692 2.519 -1.822 1.00 17.75 129 ASN A O 1
ATOM 723 N N . VAL A 1 116 ? 14.235 3.771 -2.997 1.00 16.52 130 VAL A N 1
ATOM 724 C CA . VAL A 1 116 ? 13.169 2.789 -2.932 1.00 18.03 130 VAL A CA 1
ATOM 725 C C . VAL A 1 116 ? 12.654 2.494 -4.327 1.00 19.77 130 VAL A C 1
ATOM 726 O O . VAL A 1 116 ? 12.444 3.408 -5.124 1.00 17.29 130 VAL A O 1
ATOM 730 N N . ARG A 1 117 ? 12.464 1.212 -4.615 1.00 20.49 131 ARG A N 1
ATOM 731 C CA . ARG A 1 117 ? 11.779 0.793 -5.828 1.00 23.23 131 ARG A CA 1
ATOM 732 C C . ARG A 1 117 ? 10.411 0.233 -5.455 1.00 23.70 131 ARG A C 1
ATOM 733 O O . ARG A 1 117 ? 10.304 -0.748 -4.713 1.00 21.91 131 ARG A O 1
ATOM 741 N N . ARG A 1 118 ? 9.371 0.884 -5.966 1.00 24.78 132 ARG A N 1
ATOM 742 C CA . ARG A 1 118 ? 7.988 0.487 -5.722 1.00 27.34 132 ARG A CA 1
ATOM 743 C C . ARG A 1 118 ? 7.144 0.944 -6.900 1.00 26.66 132 ARG A C 1
ATOM 744 O O . ARG A 1 118 ? 7.403 1.998 -7.482 1.00 26.05 132 ARG A O 1
ATOM 752 N N . ASP A 1 119 ? 6.128 0.159 -7.242 1.00 27.27 133 ASP A N 1
ATOM 753 C CA . ASP A 1 119 ? 5.142 0.595 -8.224 1.00 28.47 133 ASP A CA 1
ATOM 754 C C . ASP A 1 119 ? 5.817 0.999 -9.530 1.00 26.17 133 ASP A C 1
ATOM 755 O O . ASP A 1 119 ? 5.358 1.911 -10.214 1.00 28.48 133 ASP A O 1
ATOM 760 N N . GLY A 1 120 ? 6.916 0.330 -9.860 1.00 25.64 134 GLY A N 1
ATOM 761 C CA . GLY A 1 120 ? 7.582 0.575 -11.126 1.00 23.96 134 GLY A CA 1
ATOM 762 C C . GLY A 1 120 ? 8.336 1.892 -11.191 1.00 25.40 134 GLY A C 1
ATOM 763 O O . GLY A 1 120 ? 8.758 2.320 -12.270 1.00 23.04 134 GLY A O 1
ATOM 764 N N . GLN A 1 121 ? 8.510 2.539 -10.043 1.00 22.88 135 GLN A N 1
ATOM 765 C CA . GLN A 1 121 ? 9.255 3.790 -9.984 1.00 24.28 135 GLN A CA 1
ATOM 766 C C . GLN A 1 121 ? 10.413 3.695 -8.996 1.00 22.99 135 GLN A C 1
ATOM 767 O O . GLN A 1 121 ? 10.334 2.970 -8.004 1.00 22.33 135 GLN A O 1
ATOM 773 N N . VAL A 1 122 ? 11.488 4.424 -9.279 1.00 21.23 136 VAL A N 1
ATOM 774 C CA . VAL A 1 122 ? 12.611 4.534 -8.356 1.00 19.24 136 VAL A CA 1
ATOM 775 C C . VAL A 1 122 ? 12.542 5.883 -7.647 1.00 19.70 136 VAL A C 1
ATOM 776 O O . VAL A 1 122 ? 12.479 6.932 -8.298 1.00 19.04 136 VAL A O 1
ATOM 780 N N . TYR A 1 123 ? 12.547 5.850 -6.315 1.00 18.08 137 TYR A N 1
ATOM 781 C CA . TYR A 1 123 ? 12.436 7.062 -5.510 1.00 17.31 137 TYR A CA 1
ATOM 782 C C . TYR A 1 123 ? 13.737 7.307 -4.747 1.00 18.33 137 TYR A C 1
ATOM 783 O O . TYR A 1 123 ? 14.377 6.368 -4.271 1.00 20.02 137 TYR A O 1
ATOM 792 N N . ASN A 1 124 ? 14.123 8.572 -4.636 1.00 16.45 138 ASN A N 1
ATOM 793 C CA . ASN A 1 124 ? 15.321 8.931 -3.890 1.00 15.64 138 ASN A CA 1
ATOM 794 C C . ASN A 1 124 ? 14.981 10.020 -2.892 1.00 14.50 138 ASN A C 1
ATOM 795 O O . ASN A 1 124 ? 14.122 10.863 -3.144 1.00 13.01 138 ASN A O 1
ATOM 800 N N . ILE A 1 125 ? 15.664 9.983 -1.757 1.00 12.98 139 ILE A N 1
ATOM 801 C CA . ILE A 1 125 ? 15.559 11.023 -0.747 1.00 11.56 139 ILE A CA 1
ATOM 802 C C . ILE A 1 125 ? 16.854 10.966 0.060 1.00 12.71 139 ILE A C 1
ATOM 803 O O . ILE A 1 125 ? 17.485 9.909 0.154 1.00 13.44 139 ILE A O 1
ATOM 808 N N . ALA A 1 126 ? 17.284 12.099 0.602 1.00 13.55 140 ALA A N 1
ATOM 809 C CA . ALA A 1 126 ? 18.564 12.130 1.290 1.00 14.31 140 ALA A CA 1
ATOM 810 C C . ALA A 1 126 ? 18.581 13.122 2.435 1.00 16.10 140 ALA A C 1
ATOM 811 O O . ALA A 1 126 ? 17.871 14.131 2.412 1.00 14.19 140 ALA A O 1
ATOM 813 N N . PHE A 1 127 ? 19.406 12.812 3.431 1.00 14.25 141 PHE A N 1
ATOM 814 C CA . PHE A 1 127 ? 19.497 13.580 4.667 1.00 15.88 141 PHE A CA 1
ATOM 815 C C . PHE A 1 127 ? 20.963 13.831 4.987 1.00 14.33 141 PHE A C 1
ATOM 816 O O . PHE A 1 127 ? 21.830 13.058 4.586 1.00 13.66 141 PHE A O 1
ATOM 824 N N . GLU A 1 128 ? 21.234 14.915 5.708 1.00 14.67 142 GLU A N 1
ATOM 825 C CA . GLU A 1 128 ? 22.560 15.143 6.268 1.00 15.06 142 GLU A CA 1
ATOM 826 C C . GLU A 1 128 ? 22.452 15.701 7.686 1.00 16.53 142 GLU A C 1
ATOM 827 O O . GLU A 1 128 ? 21.708 16.647 7.939 1.00 15.65 142 GLU A O 1
ATOM 833 N N . ASN A 1 129 ? 23.192 15.096 8.609 1.00 15.11 143 ASN A N 1
ATOM 834 C CA . ASN A 1 129 ? 23.180 15.538 9.998 1.00 18.17 143 ASN A CA 1
ATOM 835 C C . ASN A 1 129 ? 21.775 15.476 10.569 1.00 17.36 143 ASN A C 1
ATOM 836 O O . ASN A 1 129 ? 21.415 16.275 11.435 1.00 18.43 143 ASN A O 1
ATOM 841 N N . GLY A 1 130 ? 20.983 14.532 10.074 1.00 17.35 144 GLY A N 1
ATOM 842 C CA . GLY A 1 130 ? 19.648 14.330 10.604 1.00 18.35 144 GLY A CA 1
ATOM 843 C C . GLY A 1 130 ? 18.583 15.223 9.992 1.00 21.07 144 GLY A C 1
ATOM 844 O O . GLY A 1 130 ? 17.423 15.168 10.399 1.00 23.02 144 GLY A O 1
ATOM 845 N N . GLU A 1 131 ? 18.967 16.048 9.021 1.00 21.00 145 GLU A N 1
ATOM 846 C CA . GLU A 1 131 ? 18.017 16.935 8.354 1.00 20.50 145 GLU A CA 1
ATOM 847 C C . GLU A 1 131 ? 17.912 16.596 6.865 1.00 18.11 145 GLU A C 1
ATOM 848 O O . GLU A 1 131 ? 18.902 16.245 6.235 1.00 18.50 145 GLU A O 1
ATOM 854 N N . LYS A 1 132 ? 16.710 16.692 6.310 1.00 16.86 146 LYS A N 1
ATOM 855 C CA . LYS A 1 132 ? 16.514 16.397 4.893 1.00 16.97 146 LYS A CA 1
ATOM 856 C C . LYS A 1 132 ? 17.243 17.438 4.044 1.00 17.15 146 LYS A C 1
ATOM 857 O O . LYS A 1 132 ? 17.123 18.643 4.296 1.00 15.80 146 LYS A O 1
ATOM 863 N N . VAL A 1 133 ? 18.010 16.973 3.057 1.00 16.11 147 VAL A N 1
ATOM 864 C CA . VAL A 1 133 ? 18.653 17.872 2.094 1.00 16.59 147 VAL A CA 1
ATOM 865 C C . VAL A 1 133 ? 18.165 17.648 0.660 1.00 16.82 147 VAL A C 1
ATOM 866 O O . VAL A 1 133 ? 18.444 18.452 -0.234 1.00 16.01 147 VAL A O 1
ATOM 870 N N . GLN A 1 134 ? 17.444 16.551 0.445 1.00 16.38 148 GLN A N 1
ATOM 871 C CA . GLN A 1 134 ? 16.845 16.263 -0.859 1.00 16.16 148 GLN A CA 1
ATOM 872 C C . GLN A 1 134 ? 15.422 15.753 -0.685 1.00 16.22 148 GLN A C 1
ATOM 873 O O . GLN A 1 134 ? 15.196 14.736 -0.030 1.00 14.35 148 GL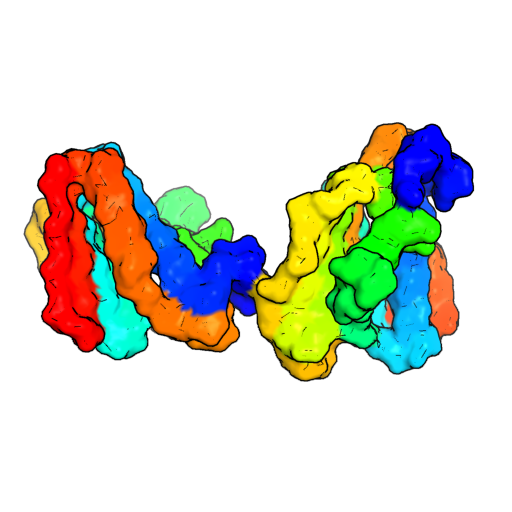N A O 1
ATOM 879 N N . ASP A 1 135 ? 14.464 16.460 -1.278 1.00 16.31 149 ASP A N 1
ATOM 880 C CA . ASP A 1 135 ? 13.059 16.048 -1.224 1.00 16.35 149 ASP A CA 1
ATOM 881 C C . ASP A 1 135 ? 12.875 14.700 -1.911 1.00 16.62 149 ASP A C 1
ATOM 882 O O . ASP A 1 135 ? 13.574 14.387 -2.874 1.00 15.99 149 ASP A O 1
ATOM 887 N N . LEU A 1 136 ? 11.926 13.908 -1.423 1.00 15.32 150 LEU A N 1
ATOM 888 C CA . LEU A 1 136 ? 11.547 12.689 -2.124 1.00 15.61 150 LEU A CA 1
ATOM 889 C C . LEU A 1 136 ? 11.367 13.042 -3.600 1.00 16.63 150 LEU A C 1
ATOM 890 O O . LEU A 1 136 ? 10.658 13.993 -3.932 1.00 15.51 150 LEU A O 1
ATOM 895 N N . GLN A 1 137 ? 12.021 12.285 -4.475 1.00 15.19 151 GLN A N 1
ATOM 896 C CA . GLN A 1 137 ? 11.972 12.558 -5.905 1.00 17.57 151 GLN A CA 1
ATOM 897 C C . GLN A 1 137 ? 11.908 11.247 -6.687 1.00 18.36 151 GLN A C 1
ATOM 898 O O . GLN A 1 137 ? 12.637 10.296 -6.385 1.00 16.23 151 GLN A O 1
ATOM 904 N N . VAL A 1 138 ? 11.031 11.198 -7.684 1.00 16.05 152 VAL A N 1
ATOM 905 C CA . VAL A 1 138 ? 11.038 10.094 -8.639 1.00 16.35 152 VAL A CA 1
ATOM 906 C C . VAL A 1 138 ? 12.177 10.311 -9.623 1.00 16.88 152 VAL A C 1
ATOM 907 O O . VAL A 1 138 ? 12.220 11.333 -10.318 1.00 17.55 152 VAL A O 1
ATOM 911 N N . VAL A 1 139 ? 13.104 9.358 -9.675 1.00 16.38 153 VAL A N 1
ATOM 912 C CA . VAL A 1 139 ? 14.304 9.518 -10.480 1.00 16.17 153 VAL A CA 1
ATOM 913 C C . VAL A 1 139 ? 14.490 8.415 -11.519 1.00 17.11 153 VAL A C 1
ATOM 914 O O . VAL A 1 139 ? 15.474 8.408 -12.254 1.00 16.35 153 VAL A O 1
ATOM 918 N N . GLY A 1 140 ? 13.537 7.493 -11.590 1.00 17.74 154 GLY A N 1
ATOM 919 C CA . GLY A 1 140 ? 13.633 6.441 -12.585 1.00 19.91 154 GLY A CA 1
ATOM 920 C C . GLY A 1 140 ? 12.430 5.525 -12.613 1.00 21.19 154 GLY A C 1
ATOM 921 O O . GLY A 1 140 ? 11.513 5.667 -11.804 1.00 20.93 154 GLY A O 1
ATOM 922 N N . THR A 1 141 ? 12.434 4.584 -13.556 1.00 23.60 155 THR A N 1
ATOM 923 C CA . THR A 1 141 ? 11.376 3.585 -13.651 1.00 24.95 155 THR A CA 1
ATOM 924 C C . THR A 1 141 ? 11.994 2.200 -13.733 1.00 25.17 155 THR A C 1
ATOM 925 O O . THR A 1 141 ? 13.135 2.039 -14.168 1.00 26.35 155 THR A O 1
ATOM 929 N N . CYS A 1 142 ? 11.235 1.198 -13.311 1.00 26.01 156 CYS A N 1
ATOM 930 C CA . CYS A 1 142 ? 11.744 -0.165 -13.257 1.00 26.97 156 CYS A CA 1
ATOM 931 C C . CYS A 1 142 ? 10.612 -1.159 -13.476 1.00 27.85 156 CYS A C 1
ATOM 932 O O . CYS A 1 142 ? 9.447 -0.775 -13.535 1.00 27.34 156 CYS A O 1
ATOM 935 N N . GLY A 1 143 ? 10.960 -2.436 -13.598 1.00 30.55 157 GLY A N 1
ATOM 936 C CA . GLY A 1 143 ? 9.941 -3.461 -13.723 1.00 32.15 157 GLY A CA 1
ATOM 937 C C . GLY A 1 143 ? 8.989 -3.454 -12.543 1.00 33.95 157 GLY A C 1
ATOM 938 O O . GLY A 1 143 ? 9.360 -3.060 -11.436 1.00 33.86 157 GLY A O 1
ATOM 939 N N . LYS A 1 144 ? 7.758 -3.894 -12.778 1.00 35.57 158 LYS A N 1
ATOM 940 C CA . LYS A 1 144 ? 6.734 -3.913 -11.740 1.00 37.56 158 LYS A CA 1
ATOM 941 C C . LYS A 1 144 ? 7.166 -4.781 -10.560 1.00 36.60 158 LYS A C 1
ATOM 942 O O . LYS A 1 144 ? 6.828 -4.495 -9.411 1.00 37.93 158 LYS A O 1
ATOM 948 N N . ARG A 1 145 ? 7.915 -5.839 -10.851 1.00 36.37 159 ARG A N 1
ATOM 949 C CA . ARG A 1 145 ? 8.345 -6.784 -9.825 1.00 37.57 159 ARG A CA 1
ATOM 950 C C . ARG A 1 145 ? 9.703 -6.418 -9.228 1.00 34.55 159 ARG A C 1
ATOM 951 O O . ARG A 1 145 ? 10.174 -7.064 -8.290 1.00 35.25 159 ARG A O 1
ATOM 959 N N . ASN A 1 146 ? 10.331 -5.384 -9.777 1.00 31.07 160 ASN A N 1
ATOM 960 C CA . ASN A 1 146 ? 11.578 -4.868 -9.226 1.00 28.30 160 ASN A CA 1
ATOM 961 C C . ASN A 1 146 ? 11.247 -3.939 -8.058 1.00 26.27 160 ASN A C 1
ATOM 962 O O . ASN A 1 146 ? 10.919 -2.771 -8.261 1.00 24.66 160 ASN A O 1
ATOM 967 N N . THR A 1 147 ? 11.328 -4.466 -6.838 1.00 23.71 161 THR A N 1
ATOM 968 C CA . THR A 1 147 ? 10.991 -3.689 -5.648 1.00 21.87 161 THR A CA 1
ATOM 969 C C . THR A 1 147 ? 12.052 -3.869 -4.565 1.00 20.66 161 THR A C 1
ATOM 970 O O . THR A 1 147 ? 12.797 -4.849 -4.571 1.00 18.18 161 THR A O 1
ATOM 974 N N . GLY A 1 148 ? 12.118 -2.920 -3.635 1.00 20.06 162 GLY A N 1
ATOM 975 C CA . GLY A 1 148 ? 13.082 -3.032 -2.556 1.00 17.65 162 GLY A CA 1
ATOM 976 C C . GLY A 1 148 ? 13.485 -1.700 -1.956 1.00 17.96 162 GLY A C 1
ATOM 977 O O . GLY A 1 148 ? 13.007 -0.642 -2.378 1.00 17.39 162 GLY A O 1
ATOM 978 N N . THR A 1 149 ? 14.368 -1.759 -0.964 1.00 16.62 163 THR A N 1
ATOM 979 C CA . THR A 1 149 ? 14.811 -0.566 -0.248 1.00 16.27 163 THR A CA 1
ATOM 980 C C . THR A 1 149 ? 16.325 -0.596 -0.091 1.00 14.69 163 THR A C 1
ATOM 981 O O . THR A 1 149 ? 16.906 -1.635 0.232 1.00 14.71 163 THR A O 1
ATOM 985 N N . SER A 1 150 ? 16.962 0.546 -0.330 1.00 13.89 164 SER A N 1
ATOM 986 C CA . SER A 1 150 ? 18.385 0.694 -0.063 1.00 14.57 164 SER A CA 1
ATOM 987 C C . SER A 1 150 ? 18.603 1.855 0.891 1.00 13.02 164 SER A C 1
ATOM 988 O O . SER A 1 150 ? 18.079 2.946 0.671 1.00 13.44 164 SER A O 1
ATOM 991 N N . VAL A 1 151 ? 19.372 1.614 1.948 1.00 13.71 165 VAL A N 1
ATOM 992 C CA . VAL A 1 151 ? 19.782 2.682 2.860 1.00 13.22 165 VAL A CA 1
ATOM 993 C C . VAL A 1 151 ? 21.304 2.707 2.908 1.00 15.31 165 VAL A C 1
ATOM 994 O O . VAL A 1 151 ? 21.938 1.706 3.223 1.00 14.98 165 VAL A O 1
ATOM 998 N N . HIS A 1 152 ? 21.884 3.856 2.584 1.00 14.96 166 HIS A N 1
ATOM 999 C CA . HIS A 1 152 ? 23.333 4.005 2.563 1.00 14.24 166 HIS A CA 1
ATOM 1000 C C . HIS A 1 152 ? 23.631 5.157 3.511 1.00 13.50 166 HIS A C 1
ATOM 1001 O O . HIS A 1 152 ? 23.179 6.278 3.270 1.00 12.90 166 HIS A O 1
ATOM 1008 N N . PHE A 1 153 ? 24.357 4.889 4.598 1.00 10.95 167 PHE A N 1
ATOM 1009 C CA . PHE A 1 153 ? 24.644 5.955 5.555 1.00 11.78 167 PHE A CA 1
ATOM 1010 C C . PHE A 1 153 ? 26.121 6.107 5.903 1.00 12.26 167 PHE A C 1
ATOM 1011 O O . PHE A 1 153 ? 26.894 5.146 5.868 1.00 12.50 167 PHE A O 1
ATOM 1019 N N . TRP A 1 154 ? 26.494 7.341 6.223 1.00 13.39 168 TRP A N 1
ATOM 1020 C CA . TRP A 1 154 ? 27.866 7.701 6.552 1.00 13.71 168 TRP A CA 1
ATOM 1021 C C . TRP A 1 154 ? 27.893 8.185 7.998 1.00 14.12 168 TRP A C 1
ATOM 1022 O O . TRP A 1 154 ? 27.568 9.336 8.275 1.00 14.36 168 TRP A O 1
ATOM 1033 N N . PRO A 1 155 ? 28.283 7.316 8.939 1.00 13.88 169 PRO A N 1
ATOM 1034 C CA . PRO A 1 155 ? 28.253 7.723 10.349 1.00 14.04 169 PRO A CA 1
ATOM 1035 C C . PRO A 1 155 ? 29.109 8.970 10.590 1.00 15.04 169 PRO A C 1
ATOM 1036 O O . PRO A 1 155 ? 30.169 9.123 9.990 1.00 14.76 169 PRO A O 1
ATOM 1040 N N . ASP A 1 156 ? 28.640 9.861 11.457 1.00 15.60 170 ASP A N 1
ATOM 1041 C CA . ASP A 1 156 ? 29.451 11.009 11.862 1.00 16.95 170 ASP A CA 1
ATOM 1042 C C . ASP A 1 156 ? 30.437 10.560 12.935 1.00 18.25 170 ASP A C 1
ATOM 1043 O O . ASP A 1 156 ? 30.042 10.179 14.037 1.00 16.51 170 ASP A O 1
ATOM 1048 N N . GLU A 1 157 ? 31.721 10.610 12.601 1.00 20.01 171 GLU A N 1
ATOM 1049 C CA . GLU A 1 157 ? 32.764 10.097 13.475 1.00 23.07 171 GLU A CA 1
ATOM 1050 C C . GLU A 1 157 ? 32.780 10.779 14.844 1.00 24.00 171 GLU A C 1
ATOM 1051 O O . GLU A 1 157 ? 33.326 10.237 15.802 1.00 24.57 171 GLU A O 1
ATOM 1057 N N . THR A 1 158 ? 32.175 11.958 14.941 1.00 24.71 172 THR A N 1
ATOM 1058 C CA . THR A 1 158 ? 32.216 12.719 16.189 1.00 24.53 172 THR A CA 1
ATOM 1059 C C . THR A 1 158 ? 31.364 12.092 17.297 1.00 24.46 172 THR A C 1
ATOM 1060 O O . THR A 1 158 ? 31.542 12.407 18.477 1.00 23.99 172 THR A O 1
ATOM 1064 N N . PHE A 1 159 ? 30.450 11.196 16.923 1.00 21.34 173 PHE A N 1
ATOM 1065 C CA . PHE A 1 159 ? 29.576 10.550 17.897 1.00 19.82 173 PHE A CA 1
ATOM 1066 C C . PHE A 1 159 ? 30.118 9.224 18.425 1.00 19.68 173 PHE A C 1
ATOM 1067 O O . PHE A 1 159 ? 29.557 8.659 19.362 1.00 20.68 173 PHE A O 1
ATOM 1075 N N . PHE A 1 160 ? 31.189 8.723 17.816 1.00 20.98 174 PHE A N 1
ATOM 1076 C CA . PHE A 1 160 ? 31.680 7.380 18.118 1.00 20.78 174 PHE A CA 1
ATOM 1077 C C . PHE A 1 160 ? 33.132 7.342 18.592 1.00 22.43 174 PHE A C 1
ATOM 1078 O O . PHE A 1 160 ? 33.963 8.138 18.151 1.00 24.12 174 PHE A O 1
ATOM 1086 N N . ASP A 1 161 ? 33.436 6.408 19.489 1.00 23.23 175 ASP A N 1
ATOM 1087 C CA . ASP A 1 161 ? 34.812 6.226 19.947 1.00 23.64 175 ASP A CA 1
ATOM 1088 C C . ASP A 1 161 ? 35.703 5.890 18.755 1.00 24.45 175 ASP A C 1
ATOM 1089 O O . ASP A 1 161 ? 36.804 6.426 18.611 1.00 23.39 175 ASP A O 1
ATOM 1094 N N . SER A 1 162 ? 35.218 4.995 17.900 1.00 23.42 176 SER A N 1
ATOM 1095 C CA . SER A 1 162 ? 35.881 4.695 16.636 1.00 23.33 176 SER A CA 1
ATOM 1096 C C . SER A 1 162 ? 34.865 4.764 15.493 1.00 22.77 176 SER A C 1
ATOM 1097 O O . SER A 1 162 ? 33.739 4.291 15.630 1.00 20.53 176 SER A O 1
ATOM 1100 N N . PRO A 1 163 ? 35.251 5.366 14.356 1.00 23.19 177 PRO A N 1
ATOM 1101 C CA . PRO A 1 163 ? 34.406 5.424 13.158 1.00 24.15 177 PRO A CA 1
ATOM 1102 C C . PRO A 1 163 ? 34.361 4.083 12.427 1.00 22.81 177 PRO A C 1
ATOM 1103 O O . PRO A 1 163 ? 33.514 3.861 11.561 1.00 21.52 177 PRO A O 1
ATOM 1107 N N . ARG A 1 164 ? 35.284 3.194 12.779 1.00 20.86 178 ARG A N 1
ATOM 1108 C CA . ARG A 1 164 ? 35.443 1.931 12.063 1.00 20.34 178 ARG A CA 1
ATOM 1109 C C . ARG A 1 164 ? 34.382 0.902 12.436 1.00 18.93 178 ARG A C 1
ATOM 1110 O O . ARG A 1 164 ? 34.165 0.616 13.610 1.00 19.02 178 ARG A O 1
ATOM 1118 N N . PHE A 1 165 ? 33.740 0.327 11.426 1.00 18.58 179 PHE A N 1
ATOM 1119 C CA . PHE A 1 165 ? 32.918 -0.858 11.630 1.00 17.80 179 PHE A CA 1
ATOM 1120 C C . PHE A 1 165 ? 33.816 -2.048 11.946 1.00 17.96 179 PHE A C 1
ATOM 1121 O O . PHE A 1 165 ? 34.819 -2.269 11.269 1.00 20.06 179 PHE A O 1
ATOM 1129 N N . SER A 1 166 ? 33.452 -2.819 12.965 1.00 17.33 180 SER A N 1
ATOM 1130 C CA . SER A 1 166 ? 34.105 -4.103 13.194 1.00 17.97 180 SER A CA 1
ATOM 1131 C C . SER A 1 166 ? 33.535 -5.146 12.236 1.00 19.11 180 SER A C 1
ATOM 1132 O O . SER A 1 166 ? 32.340 -5.446 12.267 1.00 17.75 180 SER A O 1
ATOM 1135 N N . VAL A 1 167 ? 34.398 -5.698 11.392 1.00 17.78 181 VAL A N 1
ATOM 1136 C CA . VAL A 1 167 ? 33.985 -6.703 10.422 1.00 19.26 181 VAL A CA 1
ATOM 1137 C C . VAL A 1 167 ? 33.498 -7.994 11.083 1.00 18.92 181 VAL A C 1
ATOM 1138 O O . VAL A 1 167 ? 32.523 -8.602 10.633 1.00 17.51 181 VAL A O 1
ATOM 1142 N N . SER A 1 168 ? 34.173 -8.413 12.148 1.00 18.68 182 SER A N 1
ATOM 1143 C CA . SER A 1 168 ? 33.789 -9.643 12.835 1.00 21.29 182 SER A CA 1
ATOM 1144 C C . SER A 1 168 ? 32.408 -9.503 13.471 1.00 20.52 182 SER A C 1
ATOM 1145 O O . SER A 1 168 ? 31.591 -10.419 13.405 1.00 21.03 182 SER A O 1
ATOM 1148 N N . ARG A 1 169 ? 32.142 -8.351 14.078 1.00 20.71 183 ARG A N 1
ATOM 1149 C CA . ARG A 1 169 ? 30.832 -8.110 14.670 1.00 22.04 183 ARG A CA 1
ATOM 1150 C C . ARG A 1 169 ? 29.729 -8.111 13.611 1.00 20.34 183 ARG A C 1
ATOM 1151 O O . ARG A 1 169 ? 28.649 -8.646 13.839 1.00 18.41 183 ARG A O 1
ATOM 1159 N N . LEU A 1 170 ? 30.003 -7.522 12.452 1.00 18.24 184 LEU A N 1
ATOM 1160 C CA . LEU A 1 170 ? 29.040 -7.545 11.355 1.00 18.93 184 LEU A CA 1
ATOM 1161 C C . LEU A 1 170 ? 28.774 -8.969 10.880 1.00 19.00 184 LEU A C 1
ATOM 1162 O O . LEU A 1 170 ? 27.630 -9.340 10.613 1.00 17.19 184 LEU A O 1
ATOM 1167 N N . THR A 1 171 ? 29.828 -9.771 10.779 1.00 18.44 185 THR A N 1
ATOM 1168 C CA . THR A 1 171 ? 29.670 -11.138 10.300 1.00 20.10 185 THR A CA 1
ATOM 1169 C C . THR A 1 171 ? 28.881 -12.001 11.287 1.00 20.22 185 THR A C 1
ATOM 1170 O O . THR A 1 171 ? 28.038 -12.800 10.880 1.00 19.05 185 THR A O 1
ATOM 1174 N N . HIS A 1 172 ? 29.141 -11.833 12.582 1.00 20.47 186 HIS A N 1
ATOM 1175 C CA . HIS A 1 172 ? 28.372 -12.543 13.603 1.00 22.63 186 HIS A CA 1
ATOM 1176 C C . HIS A 1 172 ? 26.894 -12.180 13.510 1.00 21.33 186 HIS A C 1
ATOM 1177 O O . HIS A 1 172 ? 26.023 -13.047 13.573 1.00 23.14 186 HIS A O 1
ATOM 1184 N N . VAL A 1 173 ? 26.615 -10.892 13.358 1.00 20.37 187 VAL A N 1
ATOM 1185 C CA . VAL A 1 173 ? 25.241 -10.422 13.250 1.00 18.97 187 VAL A CA 1
ATOM 1186 C C . VAL A 1 173 ? 24.547 -11.039 12.038 1.00 17.83 187 VAL A C 1
ATOM 1187 O O . VAL A 1 173 ? 23.441 -11.564 12.142 1.00 18.18 187 VAL A O 1
ATOM 1191 N N . LEU A 1 174 ? 25.208 -10.994 10.889 1.00 16.46 188 LEU A N 1
ATOM 1192 C CA . LEU A 1 174 ? 24.578 -11.442 9.653 1.00 17.20 188 LEU A CA 1
ATOM 1193 C C . LEU A 1 174 ? 24.394 -12.958 9.592 1.00 17.02 188 LEU A C 1
ATOM 1194 O O . LEU A 1 174 ? 23.385 -13.450 9.079 1.00 13.89 188 LEU A O 1
ATOM 1199 N N . LYS A 1 175 ? 25.355 -13.699 10.129 1.00 16.79 189 LYS A N 1
ATOM 1200 C CA . LYS A 1 175 ? 25.178 -15.137 10.274 1.00 20.18 189 LYS A CA 1
ATOM 1201 C C . LYS A 1 175 ? 23.968 -15.408 11.167 1.00 18.51 189 LYS A C 1
ATOM 1202 O O . LYS A 1 175 ? 23.158 -16.292 10.885 1.00 19.46 189 LYS A O 1
ATOM 1208 N N . ALA A 1 176 ? 23.835 -14.637 12.241 1.00 18.50 190 ALA A N 1
ATOM 1209 C CA . ALA A 1 176 ? 22.711 -14.813 13.155 1.00 18.33 190 ALA A CA 1
ATOM 1210 C C . ALA A 1 176 ? 21.378 -14.562 12.447 1.00 18.18 190 ALA A C 1
ATOM 1211 O O . ALA A 1 176 ? 20.420 -15.319 12.624 1.00 17.98 190 ALA A O 1
ATOM 1213 N N . LYS A 1 177 ? 21.316 -13.507 11.638 1.00 16.00 191 LYS A N 1
ATOM 1214 C CA . LYS A 1 177 ? 20.089 -13.191 10.912 1.00 16.29 191 LYS A CA 1
ATOM 1215 C C . LYS A 1 177 ? 19.757 -14.260 9.874 1.00 18.21 191 LYS A C 1
ATOM 1216 O O . LYS A 1 177 ? 18.592 -14.602 9.675 1.00 20.64 191 LYS A O 1
ATOM 1222 N N . ALA A 1 178 ? 20.780 -14.786 9.209 1.00 18.30 192 ALA A N 1
ATOM 1223 C CA . ALA A 1 178 ? 20.553 -15.773 8.159 1.00 16.81 192 ALA A CA 1
ATOM 1224 C C . ALA A 1 178 ? 19.898 -17.027 8.729 1.00 16.91 192 ALA A C 1
ATOM 1225 O O . ALA A 1 178 ? 18.976 -17.585 8.130 1.00 18.11 192 ALA A O 1
ATOM 1227 N N . VAL A 1 179 ? 20.367 -17.470 9.890 1.00 18.51 193 VAL A N 1
ATOM 1228 C CA . VAL A 1 179 ? 19.784 -18.651 10.516 1.00 20.29 193 VAL A CA 1
ATOM 1229 C C . VAL A 1 179 ? 18.363 -18.394 11.003 1.00 21.79 193 VAL A C 1
ATOM 1230 O O . VAL A 1 179 ? 17.532 -19.303 11.018 1.00 22.32 193 VAL A O 1
ATOM 1234 N N . LEU A 1 180 ? 18.094 -17.153 11.400 1.00 22.20 194 LEU A N 1
ATOM 1235 C CA . LEU A 1 180 ? 16.759 -16.743 11.819 1.00 24.63 194 LEU A CA 1
ATOM 1236 C C . LEU A 1 180 ? 15.780 -16.753 10.647 1.00 25.48 194 LEU A C 1
ATOM 1237 O O . LEU A 1 180 ? 14.583 -16.950 10.837 1.00 27.72 194 LEU A O 1
ATOM 1242 N N . CYS A 1 181 ? 16.289 -16.535 9.437 1.00 24.86 195 CYS A N 1
ATOM 1243 C CA . CYS A 1 181 ? 15.438 -16.496 8.249 1.00 25.87 195 CYS A CA 1
ATOM 1244 C C . CYS A 1 181 ? 15.861 -17.516 7.199 1.00 25.33 195 CYS A C 1
ATOM 1245 O O . CYS A 1 181 ? 16.304 -17.145 6.116 1.00 25.31 195 CYS A O 1
ATOM 1248 N N . PRO A 1 182 ? 15.716 -18.815 7.492 1.00 24.90 196 PRO A N 1
ATOM 1249 C CA . PRO A 1 182 ? 16.140 -19.781 6.473 1.00 25.64 196 PRO A CA 1
ATOM 1250 C C . PRO A 1 182 ? 15.508 -19.496 5.116 1.00 24.70 196 PRO A C 1
ATOM 1251 O O . PRO A 1 182 ? 14.342 -19.109 5.031 1.00 24.39 196 PRO A O 1
ATOM 1255 N N . GLY A 1 183 ? 16.292 -19.669 4.058 1.00 24.93 197 GLY A N 1
ATOM 1256 C CA . GLY A 1 183 ? 15.791 -19.422 2.719 1.00 22.55 197 GLY A CA 1
ATOM 1257 C C . GLY A 1 183 ? 16.066 -18.023 2.194 1.00 22.49 197 GLY A C 1
ATOM 1258 O O . GLY A 1 183 ? 16.076 -17.812 0.981 1.00 21.90 197 GLY A O 1
ATOM 1259 N N . VAL A 1 184 ? 16.276 -17.060 3.090 1.00 22.44 198 VAL A N 1
ATOM 1260 C CA . VAL A 1 184 ? 16.644 -15.707 2.667 1.00 21.24 198 VAL A CA 1
ATOM 1261 C C . VAL A 1 184 ? 18.149 -15.680 2.452 1.00 20.58 198 VAL A C 1
ATOM 1262 O O . VAL A 1 184 ? 18.901 -16.161 3.295 1.00 21.35 198 VAL A O 1
ATOM 1266 N N . GLU A 1 185 ? 18.598 -15.140 1.324 1.00 20.15 199 GLU A N 1
ATOM 1267 C CA . GLU A 1 185 ? 20.034 -15.019 1.104 1.00 19.71 199 GLU A CA 1
ATOM 1268 C C . GLU A 1 185 ? 20.546 -13.728 1.715 1.00 17.63 199 GLU A C 1
ATOM 1269 O O . GLU A 1 185 ? 19.981 -12.661 1.492 1.00 16.96 199 GLU A O 1
ATOM 1275 N N . ILE A 1 186 ? 21.619 -13.830 2.487 1.00 17.45 200 ILE A N 1
ATOM 1276 C CA . ILE A 1 186 ? 22.258 -12.648 3.045 1.00 18.94 200 ILE A CA 1
ATOM 1277 C C . ILE A 1 186 ? 23.692 -12.579 2.532 1.00 18.47 200 ILE A C 1
ATOM 1278 O O . ILE A 1 186 ? 24.405 -13.584 2.530 1.00 17.73 200 ILE A O 1
ATOM 1283 N N . THR A 1 187 ? 24.110 -11.402 2.077 1.00 16.95 201 THR A N 1
ATOM 1284 C CA . THR A 1 187 ? 25.469 -11.250 1.578 1.00 16.52 201 THR A CA 1
ATOM 1285 C C . THR A 1 187 ? 26.170 -10.096 2.273 1.00 17.13 201 THR A C 1
ATOM 1286 O O . THR A 1 187 ? 25.534 -9.132 2.710 1.00 15.69 201 THR A O 1
ATOM 1290 N N . PHE A 1 188 ? 27.487 -10.209 2.385 1.00 16.13 202 PHE A N 1
ATOM 1291 C CA . PHE A 1 188 ? 28.284 -9.139 2.966 1.00 15.47 202 PHE A CA 1
ATOM 1292 C C . PHE A 1 188 ? 29.494 -8.896 2.086 1.00 16.49 202 PHE A C 1
ATOM 1293 O O . PHE A 1 188 ? 30.372 -9.752 1.962 1.00 17.66 202 PHE A O 1
ATOM 1301 N N . LYS A 1 189 ? 29.521 -7.720 1.468 1.00 17.19 203 LYS A N 1
ATOM 1302 C CA . LYS A 1 189 ? 30.629 -7.326 0.619 1.00 18.50 203 LYS A CA 1
ATOM 1303 C C . LYS A 1 189 ? 31.471 -6.308 1.375 1.00 18.43 203 LYS A C 1
ATOM 1304 O O . LYS A 1 189 ? 31.013 -5.208 1.670 1.00 16.50 203 LYS A O 1
ATOM 1310 N N . ASP A 1 190 ? 32.699 -6.696 1.691 1.00 19.87 204 ASP A N 1
ATOM 1311 C CA . ASP A 1 190 ? 33.620 -5.834 2.420 1.00 20.91 204 ASP A CA 1
ATOM 1312 C C . ASP A 1 190 ? 34.621 -5.240 1.438 1.00 21.93 204 ASP A C 1
ATOM 1313 O O . ASP A 1 190 ? 35.584 -5.900 1.055 1.00 22.40 204 ASP A O 1
ATOM 1318 N N . GLU A 1 191 ? 34.385 -3.995 1.035 1.00 22.71 205 GLU A N 1
ATOM 1319 C CA . GLU A 1 191 ? 35.190 -3.359 0.002 1.00 26.24 205 GLU A CA 1
ATOM 1320 C C . GLU A 1 191 ? 36.477 -2.773 0.565 1.00 27.94 205 GLU A C 1
ATOM 1321 O O . GLU A 1 191 ? 37.265 -2.169 -0.161 1.00 31.11 205 GLU A O 1
ATOM 1327 N N . ILE A 1 192 ? 36.686 -2.950 1.862 1.00 27.91 206 ILE A N 1
ATOM 1328 C CA . ILE A 1 192 ? 37.934 -2.545 2.487 1.00 29.38 206 ILE A CA 1
ATOM 1329 C C . ILE A 1 192 ? 38.928 -3.696 2.423 1.00 29.91 206 ILE A C 1
ATOM 1330 O O . ILE A 1 192 ? 40.084 -3.512 2.040 1.00 31.75 206 ILE A O 1
ATOM 1335 N N . ASN A 1 193 ? 38.467 -4.888 2.786 1.00 29.23 207 ASN A N 1
ATOM 1336 C CA . ASN A 1 193 ? 39.328 -6.061 2.789 1.00 30.46 207 ASN A CA 1
ATOM 1337 C C . ASN A 1 193 ? 39.089 -6.922 1.553 1.00 30.49 207 ASN A C 1
ATOM 1338 O O . ASN A 1 193 ? 39.713 -7.970 1.384 1.00 30.87 207 ASN A O 1
ATOM 1343 N N . ASN A 1 194 ? 38.180 -6.470 0.694 1.00 29.78 208 ASN A N 1
ATOM 1344 C CA . ASN A 1 194 ? 37.947 -7.110 -0.594 1.00 30.13 208 ASN A CA 1
ATOM 1345 C C . ASN A 1 194 ? 37.507 -8.562 -0.441 1.00 28.43 208 ASN A C 1
ATOM 1346 O O . ASN A 1 194 ? 38.084 -9.468 -1.047 1.00 29.69 208 ASN A O 1
ATOM 1351 N N . THR A 1 195 ? 36.483 -8.776 0.376 1.00 25.32 209 THR A N 1
ATOM 1352 C CA . THR A 1 195 ? 35.889 -10.100 0.534 1.00 24.62 209 THR A CA 1
ATOM 1353 C C . THR A 1 195 ? 34.384 -10.013 0.324 1.00 23.30 209 THR A C 1
ATOM 1354 O O . THR A 1 195 ? 33.788 -8.950 0.494 1.00 21.43 209 THR A O 1
ATOM 1358 N N . GLU A 1 196 ? 33.773 -11.130 -0.058 1.00 22.31 210 GLU A N 1
ATOM 1359 C CA . GLU A 1 196 ? 32.324 -11.252 -0.002 1.00 21.86 210 GLU A CA 1
ATOM 1360 C C . GLU A 1 196 ? 31.902 -12.578 0.614 1.00 21.67 210 GLU A C 1
ATOM 1361 O O . GLU A 1 196 ? 32.408 -13.641 0.248 1.00 22.27 210 GLU A O 1
ATOM 1367 N N . GLN A 1 197 ? 30.971 -12.505 1.555 1.00 19.55 211 GLN A N 1
ATOM 1368 C CA . GLN A 1 197 ? 30.419 -13.699 2.174 1.00 19.24 211 GLN A CA 1
ATOM 1369 C C . GLN A 1 197 ? 28.934 -13.825 1.855 1.00 18.18 211 GLN A C 1
ATOM 1370 O O . GLN A 1 197 ? 28.215 -12.827 1.786 1.00 17.24 211 GLN A O 1
ATOM 1376 N N . ARG A 1 198 ? 28.489 -15.061 1.661 1.00 15.52 212 ARG A N 1
ATOM 1377 C CA . ARG A 1 198 ? 27.088 -15.345 1.377 1.00 14.44 212 ARG A CA 1
ATOM 1378 C C . ARG A 1 198 ? 26.596 -16.421 2.332 1.00 12.41 212 ARG A C 1
ATOM 1379 O O . ARG A 1 198 ? 27.283 -17.416 2.560 1.00 14.77 212 ARG A O 1
ATOM 1387 N N . TRP A 1 199 ? 25.412 -16.198 2.889 1.00 12.83 213 TRP A N 1
ATOM 1388 C CA . TRP A 1 199 ? 24.750 -17.164 3.758 1.00 14.72 213 TRP A CA 1
ATOM 1389 C C . TRP A 1 199 ? 23.366 -17.440 3.180 1.00 13.35 213 TRP A C 1
ATOM 1390 O O . TRP A 1 199 ? 22.691 -16.529 2.704 1.00 14.05 213 TRP A O 1
ATOM 1401 N N . CYS A 1 200 ? 22.933 -18.692 3.242 1.00 14.23 214 CYS A N 1
ATOM 1402 C CA . CYS A 1 200 ? 21.544 -19.011 2.950 1.00 15.78 214 CYS A CA 1
ATOM 1403 C C . CYS A 1 200 ? 21.239 -20.378 3.537 1.00 15.88 214 CYS A C 1
ATOM 1404 O O . CYS A 1 200 ? 21.738 -21.392 3.056 1.00 16.91 214 CYS A O 1
ATOM 1407 N N . TYR A 1 201 ? 20.431 -20.397 4.589 1.00 15.42 215 TYR A N 1
ATOM 1408 C CA . TYR A 1 201 ? 20.184 -21.624 5.331 1.00 18.37 215 TYR A CA 1
ATOM 1409 C C . TYR A 1 201 ? 18.862 -22.294 4.952 1.00 19.73 215 TYR A C 1
ATOM 1410 O O . TYR A 1 201 ? 18.184 -21.783 4.041 1.00 21.46 215 TYR A O 1
ATOM 1420 N N . GLY B 1 1 ? 22.886 3.714 54.583 1.00 33.13 15 GLY B N 1
ATOM 1421 C CA . GLY B 1 1 ? 21.806 3.121 53.747 1.00 30.25 15 GLY B CA 1
ATOM 1422 C C . GLY B 1 1 ? 20.606 4.041 53.619 1.00 28.87 15 GLY B C 1
ATOM 1423 O O . GLY B 1 1 ? 20.417 4.944 54.439 1.00 30.14 15 GLY B O 1
ATOM 1424 N N . LEU B 1 2 ? 19.794 3.820 52.590 1.00 27.36 16 LEU B N 1
ATOM 1425 C CA . LEU B 1 2 ? 18.613 4.647 52.369 1.00 24.54 16 LEU B CA 1
ATOM 1426 C C . LEU B 1 2 ? 17.337 3.961 52.846 1.00 24.13 16 LEU B C 1
ATOM 1427 O O . LEU B 1 2 ? 16.258 4.546 52.796 1.00 21.14 16 LEU B O 1
ATOM 1432 N N . GLU B 1 3 ? 17.455 2.718 53.303 1.00 23.36 17 GLU B N 1
ATOM 1433 C CA . GLU B 1 3 ? 16.282 1.980 53.765 1.00 23.77 17 GLU B CA 1
ATOM 1434 C C . GLU B 1 3 ? 15.566 2.680 54.927 1.00 22.03 17 GLU B C 1
ATOM 1435 O O . GLU B 1 3 ? 14.336 2.741 54.968 1.00 21.15 17 GLU B O 1
ATOM 1441 N N . PRO B 1 4 ? 16.326 3.219 55.888 1.00 21.55 18 PRO B N 1
ATOM 1442 C CA . PRO B 1 4 ? 15.654 3.897 57.000 1.00 20.09 18 PRO B CA 1
ATOM 1443 C C . PRO B 1 4 ? 14.844 5.122 56.585 1.00 17.91 18 PRO B C 1
ATOM 1444 O O . PRO B 1 4 ? 13.828 5.434 57.201 1.00 16.42 18 PRO B O 1
ATOM 1448 N N . VAL B 1 5 ? 15.286 5.815 55.540 1.00 15.59 19 VAL B N 1
ATOM 1449 C CA . VAL B 1 5 ? 14.530 6.962 55.040 1.00 15.27 19 VAL B CA 1
ATOM 1450 C C . VAL B 1 5 ? 13.195 6.481 54.468 1.00 14.97 19 VAL B C 1
ATOM 1451 O O . VAL B 1 5 ? 12.156 7.101 54.677 1.00 16.18 19 VAL B O 1
ATOM 1455 N N . ARG B 1 6 ? 13.222 5.362 53.753 1.00 15.38 20 ARG B N 1
ATOM 1456 C CA . ARG B 1 6 ? 11.998 4.801 53.189 1.00 15.28 20 ARG B CA 1
ATOM 1457 C C . ARG B 1 6 ? 11.055 4.277 54.275 1.00 17.15 20 ARG B C 1
ATOM 1458 O O . ARG B 1 6 ? 9.836 4.262 54.101 1.00 16.40 20 ARG B O 1
ATOM 1466 N N . ARG B 1 7 ? 11.622 3.862 55.403 1.00 16.09 21 ARG B N 1
ATOM 1467 C CA . ARG B 1 7 ? 10.820 3.338 56.504 1.00 18.17 21 ARG B CA 1
ATOM 1468 C C . ARG B 1 7 ? 10.137 4.445 57.306 1.00 17.10 21 ARG B C 1
ATOM 1469 O O . ARG B 1 7 ? 9.010 4.279 57.771 1.00 18.83 21 ARG B O 1
ATOM 1477 N N . ARG B 1 8 ? 10.818 5.576 57.461 1.00 15.81 22 ARG B N 1
ATOM 1478 C CA . ARG B 1 8 ? 10.249 6.715 58.170 1.00 15.41 22 ARG B CA 1
ATOM 1479 C C . ARG B 1 8 ? 10.562 8.003 57.424 1.00 15.91 22 ARG B C 1
ATOM 1480 O O . ARG B 1 8 ? 11.364 8.820 57.884 1.00 14.43 22 ARG B O 1
ATOM 1488 N N . PRO B 1 9 ? 9.926 8.205 56.258 1.00 15.48 23 PRO B N 1
ATOM 1489 C CA . PRO B 1 9 ? 10.191 9.402 55.452 1.00 15.86 23 PRO B CA 1
ATOM 1490 C C . PRO B 1 9 ? 9.921 10.699 56.211 1.00 15.56 23 PRO B C 1
ATOM 1491 O O . PRO B 1 9 ? 10.547 11.717 55.934 1.00 15.54 23 PRO B O 1
ATOM 1495 N N . GLY B 1 10 ? 8.990 10.648 57.162 1.00 15.83 24 GLY B N 1
ATOM 1496 C CA . GLY B 1 10 ? 8.623 11.835 57.920 1.00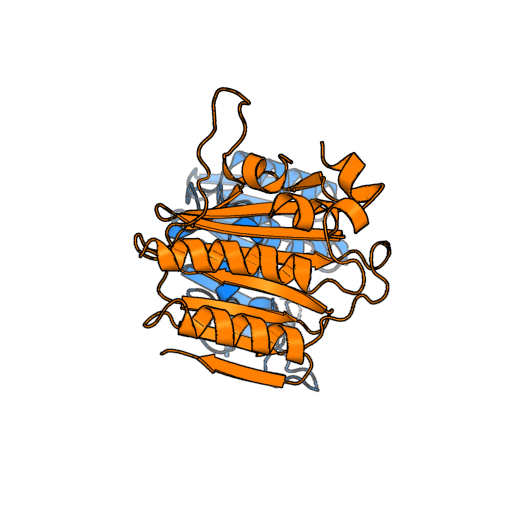 15.28 24 GLY B CA 1
ATOM 1497 C C . GLY B 1 10 ? 9.711 12.312 58.861 1.00 15.84 24 GLY B C 1
ATOM 1498 O O . GLY B 1 10 ? 9.652 13.426 59.397 1.00 16.04 24 GLY B O 1
ATOM 1499 N N . MET B 1 11 ? 10.717 11.472 59.067 1.00 15.67 25 MET B N 1
ATOM 1500 C CA . MET B 1 11 ? 11.854 11.859 59.883 1.00 16.93 25 MET B CA 1
ATOM 1501 C C . MET B 1 11 ? 12.864 12.629 59.036 1.00 17.07 25 MET B C 1
ATOM 1502 O O . MET B 1 11 ? 13.822 13.191 59.567 1.00 17.21 25 MET B O 1
ATOM 1507 N N . TYR B 1 12 ? 12.639 12.657 57.722 1.00 14.80 26 TYR B N 1
ATOM 1508 C CA . TYR B 1 12 ? 13.615 13.212 56.787 1.00 15.05 26 TYR B CA 1
ATOM 1509 C C . TYR B 1 12 ? 13.062 14.315 55.888 1.00 15.17 26 TYR B C 1
ATOM 1510 O O . TYR B 1 12 ? 13.821 15.083 55.302 1.00 17.54 26 TYR B O 1
ATOM 1519 N N . THR B 1 13 ? 11.745 14.391 55.763 1.00 16.68 27 THR B N 1
ATOM 1520 C CA . THR B 1 13 ? 11.150 15.367 54.856 1.00 18.98 27 THR B CA 1
ATOM 1521 C C . THR B 1 13 ? 9.728 15.691 55.287 1.00 20.82 27 THR B C 1
ATOM 1522 O O . THR B 1 13 ? 9.176 15.038 56.171 1.00 19.05 27 THR B O 1
ATOM 1526 N N . ASP B 1 14 ? 9.141 16.704 54.655 1.00 21.90 28 ASP B N 1
ATOM 1527 C CA . ASP B 1 14 ? 7.728 17.016 54.851 1.00 25.19 28 ASP B CA 1
ATOM 1528 C C . ASP B 1 14 ? 6.893 16.120 53.945 1.00 25.65 28 ASP B C 1
ATOM 1529 O O . ASP B 1 14 ? 6.913 16.268 52.723 1.00 25.56 28 ASP B O 1
ATOM 1534 N N . THR B 1 15 ? 6.157 15.191 54.545 1.00 24.63 29 THR B N 1
ATOM 1535 C CA . THR B 1 15 ? 5.426 14.187 53.777 1.00 25.14 29 THR B CA 1
ATOM 1536 C C . THR B 1 15 ? 4.023 14.647 53.384 1.00 24.53 29 THR B C 1
ATOM 1537 O O . THR B 1 15 ? 3.224 13.861 52.879 1.00 24.57 29 THR B O 1
ATOM 1541 N N . THR B 1 16 ? 3.729 15.923 53.615 1.00 24.32 30 THR B N 1
ATOM 1542 C CA . THR B 1 16 ? 2.482 16.516 53.139 1.00 25.18 30 THR B CA 1
ATOM 1543 C C . THR B 1 16 ? 2.426 16.444 51.614 1.00 23.74 30 THR B C 1
ATOM 1544 O O . THR B 1 16 ? 1.417 16.045 51.033 1.00 21.95 30 THR B O 1
ATOM 1548 N N . ARG B 1 17 ? 3.525 16.839 50.979 1.00 22.42 31 ARG B N 1
ATOM 1549 C CA . ARG B 1 17 ? 3.702 16.684 49.538 1.00 21.67 31 ARG B CA 1
ATOM 1550 C C . ARG B 1 17 ? 5.187 16.824 49.214 1.00 18.99 31 ARG B C 1
ATOM 1551 O O . ARG B 1 17 ? 5.992 17.141 50.088 1.00 21.73 31 ARG B O 1
ATOM 1559 N N . PRO B 1 18 ? 5.580 16.553 47.962 1.00 17.81 32 PRO B N 1
ATOM 1560 C CA . PRO B 1 18 ? 7.016 16.502 47.666 1.00 16.25 32 PRO B CA 1
ATOM 1561 C C . PRO B 1 18 ? 7.744 17.843 47.526 1.00 16.76 32 PRO B C 1
ATOM 1562 O O . PRO B 1 18 ? 8.895 17.870 47.102 1.00 16.13 32 PRO B O 1
ATOM 1566 N N . ASN B 1 19 ? 7.097 18.952 47.879 1.00 16.52 33 ASN B N 1
ATOM 1567 C CA . ASN B 1 19 ? 7.743 20.252 47.699 1.00 16.75 33 ASN B CA 1
ATOM 1568 C C . ASN B 1 19 ? 9.104 20.322 48.384 1.00 17.18 33 ASN B C 1
ATOM 1569 O O . ASN B 1 19 ? 10.066 20.839 47.816 1.00 16.28 33 ASN B O 1
ATOM 1574 N N . HIS B 1 20 ? 9.188 19.795 49.599 1.00 17.61 34 HIS B N 1
ATOM 1575 C CA . HIS B 1 20 ? 10.439 19.839 50.340 1.00 17.47 34 HIS B CA 1
ATOM 1576 C C . HIS B 1 20 ? 11.539 19.076 49.604 1.00 16.14 34 HIS B C 1
ATOM 1577 O O . HIS B 1 20 ? 12.694 19.483 49.617 1.00 17.17 34 HIS B O 1
ATOM 1584 N N . LEU B 1 21 ? 11.184 17.968 48.960 1.00 15.49 35 LEU B N 1
ATOM 1585 C CA . LEU B 1 21 ? 12.153 17.264 48.128 1.00 15.22 35 LEU B CA 1
ATOM 1586 C C . LEU B 1 21 ? 12.656 18.219 47.048 1.00 13.93 35 LEU B C 1
ATOM 1587 O O . LEU B 1 21 ? 13.853 18.302 46.791 1.00 13.77 35 LEU B O 1
ATOM 1592 N N . GLY B 1 22 ? 11.733 18.943 46.426 1.00 14.49 36 GLY B N 1
ATOM 1593 C CA . GLY B 1 22 ? 12.120 19.890 45.398 1.00 14.15 36 GLY B CA 1
ATOM 1594 C C . GLY B 1 22 ? 13.072 20.932 45.946 1.00 14.68 36 GLY B C 1
ATOM 1595 O O . GLY B 1 22 ? 14.069 21.282 45.310 1.00 12.93 36 GLY B O 1
ATOM 1596 N N . GLN B 1 23 ? 12.766 21.423 47.141 1.00 15.78 37 GLN B N 1
ATOM 1597 C CA . GLN B 1 23 ? 13.564 22.470 47.763 1.00 17.16 37 GLN B CA 1
ATOM 1598 C C . GLN B 1 23 ? 14.986 21.992 48.028 1.00 16.70 37 GLN B C 1
ATOM 1599 O O . GLN B 1 23 ? 15.941 22.768 47.915 1.00 15.50 37 GLN B O 1
ATOM 1605 N N . GLU B 1 24 ? 15.134 20.715 48.373 1.00 14.81 38 GLU B N 1
ATOM 1606 C CA . GLU B 1 24 ? 16.463 20.165 48.611 1.00 17.82 38 GLU B CA 1
ATOM 1607 C C . GLU B 1 24 ? 17.292 20.212 47.331 1.00 16.22 38 GLU B C 1
ATOM 1608 O O . GLU B 1 24 ? 18.460 20.611 47.345 1.00 16.18 38 GLU B O 1
ATOM 1614 N N . VAL B 1 25 ? 16.687 19.806 46.222 1.00 15.47 39 VAL B N 1
ATOM 1615 C CA . VAL B 1 25 ? 17.396 19.810 44.953 1.00 14.72 39 VAL B CA 1
ATOM 1616 C C . VAL B 1 25 ? 17.677 21.253 44.549 1.00 13.68 39 VAL B C 1
ATOM 1617 O O . VAL B 1 25 ? 18.793 21.590 44.180 1.00 14.03 39 VAL B O 1
ATOM 1621 N N . ILE B 1 26 ? 16.664 22.108 44.650 1.00 15.12 40 ILE B N 1
ATOM 1622 C CA . ILE B 1 26 ? 16.834 23.526 44.355 1.00 14.18 40 ILE B CA 1
ATOM 1623 C C . ILE B 1 26 ? 17.962 24.145 45.185 1.00 16.39 40 ILE B C 1
ATOM 1624 O O . ILE B 1 26 ? 18.794 24.886 44.654 1.00 16.09 40 ILE B O 1
ATOM 1629 N N . ASP B 1 27 ? 17.998 23.822 46.476 1.00 16.51 41 ASP B N 1
ATOM 1630 C CA . ASP B 1 27 ? 19.039 24.330 47.372 1.00 19.06 41 ASP B CA 1
ATOM 1631 C C . ASP B 1 27 ? 20.439 24.008 46.857 1.00 18.40 41 ASP B C 1
ATOM 1632 O O . ASP B 1 27 ? 21.352 24.822 46.962 1.00 18.30 41 ASP B O 1
ATOM 1637 N N . ASN B 1 28 ? 20.620 22.809 46.317 1.00 19.32 42 ASN B N 1
ATOM 1638 C CA . ASN B 1 28 ? 21.937 22.426 45.825 1.00 19.58 42 ASN B CA 1
ATOM 1639 C C . ASN B 1 28 ? 22.339 23.249 44.608 1.00 17.76 42 ASN B C 1
ATOM 1640 O O . ASN B 1 28 ? 23.507 23.629 44.459 1.00 17.25 42 ASN B O 1
ATOM 1645 N N . SER B 1 29 ? 21.372 23.536 43.742 1.00 15.43 43 SER B N 1
ATOM 1646 C CA . SER B 1 29 ? 21.641 24.375 42.580 1.00 15.43 43 SER B CA 1
ATOM 1647 C C . SER B 1 29 ? 21.974 25.799 43.010 1.00 17.71 43 SER B C 1
ATOM 1648 O O . SER B 1 29 ? 22.888 26.422 42.470 1.00 17.21 43 SER B O 1
ATOM 1651 N N . VAL B 1 30 ? 21.227 26.312 43.983 1.00 18.40 44 VAL B N 1
ATOM 1652 C CA . VAL B 1 30 ? 21.453 27.667 44.474 1.00 19.77 44 VAL B CA 1
ATOM 1653 C C . VAL B 1 30 ? 22.830 27.778 45.120 1.00 20.62 44 VAL B C 1
ATOM 1654 O O . VAL B 1 30 ? 23.482 28.816 45.035 1.00 21.01 44 VAL B O 1
ATOM 1658 N N . ASP B 1 31 ? 23.274 26.698 45.756 1.00 21.29 45 ASP B N 1
ATOM 1659 C CA . ASP B 1 31 ? 24.607 26.669 46.345 1.00 23.18 45 ASP B CA 1
ATOM 1660 C C . ASP B 1 31 ? 25.698 26.847 45.293 1.00 24.07 45 ASP B C 1
ATOM 1661 O O . ASP B 1 31 ? 26.674 27.557 45.528 1.00 23.47 45 ASP B O 1
ATOM 1666 N N . GLU B 1 32 ? 25.531 26.210 44.135 1.00 21.97 46 GLU B N 1
ATOM 1667 C CA . GLU B 1 32 ? 26.467 26.388 43.028 1.00 22.61 46 GLU B CA 1
ATOM 1668 C C . GLU B 1 32 ? 26.461 27.837 42.585 1.00 23.69 46 GLU B C 1
ATOM 1669 O O . GLU B 1 32 ? 27.493 28.377 42.186 1.00 24.56 46 GLU B O 1
ATOM 1675 N N . ALA B 1 33 ? 25.285 28.456 42.643 1.00 22.65 47 ALA B N 1
ATOM 1676 C CA . ALA B 1 33 ? 25.130 29.840 42.219 1.00 24.05 47 ALA B CA 1
ATOM 1677 C C . ALA B 1 33 ? 25.775 30.767 43.240 1.00 23.55 47 ALA B C 1
ATOM 1678 O O . ALA B 1 33 ? 26.454 31.724 42.879 1.00 26.18 47 ALA B O 1
ATOM 1680 N N . LEU B 1 34 ? 25.559 30.474 44.516 1.00 25.03 48 LEU B N 1
ATOM 1681 C CA . LEU B 1 34 ? 26.150 31.265 45.591 1.00 26.75 48 LEU B CA 1
ATOM 1682 C C . LEU B 1 34 ? 27.674 31.194 45.575 1.00 28.36 48 LEU B C 1
ATOM 1683 O O . LEU B 1 34 ? 28.354 32.148 45.955 1.00 28.25 48 LEU B O 1
ATOM 1688 N N . ALA B 1 35 ? 28.207 30.059 45.136 1.00 27.38 49 ALA B N 1
ATOM 1689 C CA . ALA B 1 35 ? 29.651 29.876 45.056 1.00 28.23 49 ALA B CA 1
ATOM 1690 C C . ALA B 1 35 ? 30.213 30.575 43.823 1.00 27.69 49 ALA B C 1
ATOM 1691 O O . ALA B 1 35 ? 31.424 30.591 43.606 1.00 28.35 49 ALA B O 1
ATOM 1693 N N . GLY B 1 36 ? 29.324 31.140 43.013 1.00 26.66 50 GLY B N 1
ATOM 1694 C CA . GLY B 1 36 ? 29.753 31.951 41.888 1.00 25.33 50 GLY B CA 1
ATOM 1695 C C . GLY B 1 36 ? 29.927 31.189 40.587 1.00 25.45 50 GLY B C 1
ATOM 1696 O O . GLY B 1 36 ? 30.532 31.700 39.649 1.00 24.41 50 GLY B O 1
ATOM 1697 N N . HIS B 1 37 ? 29.394 29.974 40.519 1.00 23.72 51 HIS B N 1
ATOM 1698 C CA . HIS B 1 37 ? 29.644 29.105 39.373 1.00 24.78 51 HIS B CA 1
ATOM 1699 C C . HIS B 1 37 ? 28.455 28.991 38.418 1.00 24.56 51 HIS B C 1
ATOM 1700 O O . HIS B 1 37 ? 28.636 28.850 37.210 1.00 26.21 51 HIS B O 1
ATOM 1707 N N . ALA B 1 38 ? 27.245 29.042 38.962 1.00 23.79 52 ALA B N 1
ATOM 1708 C CA . ALA B 1 38 ? 26.036 28.933 38.150 1.00 22.55 52 ALA B CA 1
ATOM 1709 C C . ALA B 1 38 ? 25.413 30.307 37.954 1.00 22.60 52 ALA B C 1
ATOM 1710 O O . ALA B 1 38 ? 25.326 31.089 38.899 1.00 23.07 52 ALA B O 1
ATOM 1712 N N . LYS B 1 39 ? 24.981 30.595 36.730 1.00 21.65 53 LYS B N 1
ATOM 1713 C CA . LYS B 1 39 ? 24.341 31.872 36.425 1.00 21.95 53 LYS B CA 1
ATOM 1714 C C . LYS B 1 39 ? 22.851 31.703 36.149 1.00 20.59 53 LYS B C 1
ATOM 1715 O O . LYS B 1 39 ? 22.106 32.686 36.068 1.00 18.11 53 LYS B O 1
ATOM 1721 N N . ARG B 1 40 ? 22.413 30.457 35.996 1.00 18.40 54 ARG B N 1
ATOM 1722 C CA . ARG B 1 40 ? 20.998 30.189 35.774 1.00 18.75 54 ARG B CA 1
ATOM 1723 C C . ARG B 1 40 ? 20.554 28.877 36.404 1.00 16.58 54 ARG B C 1
ATOM 1724 O O . ARG B 1 40 ? 21.249 27.867 36.317 1.00 16.65 54 ARG B O 1
ATOM 1732 N N . VAL B 1 41 ? 19.394 28.911 37.046 1.00 14.16 55 VAL B N 1
ATOM 1733 C CA . VAL B 1 41 ? 18.794 27.714 37.625 1.00 14.18 55 VAL B CA 1
ATOM 1734 C C . VAL B 1 41 ? 17.377 27.589 37.081 1.00 13.70 55 VAL B C 1
ATOM 1735 O O . VAL B 1 41 ? 16.536 28.463 37.306 1.00 13.53 55 VAL B O 1
ATOM 1739 N N . ASP B 1 42 ? 17.121 26.503 36.360 1.00 13.08 56 ASP B N 1
ATOM 1740 C CA . ASP B 1 42 ? 15.817 26.283 35.746 1.00 14.60 56 ASP B CA 1
ATOM 1741 C C . ASP B 1 42 ? 15.083 25.161 36.468 1.00 16.16 56 ASP B C 1
ATOM 1742 O O . ASP B 1 42 ? 15.650 24.096 36.716 1.00 15.75 56 ASP B O 1
ATOM 1747 N N . VAL B 1 43 ? 13.825 25.409 36.807 1.00 14.83 57 VAL B N 1
ATOM 1748 C CA . VAL B 1 43 ? 12.991 24.389 37.421 1.00 15.92 57 VAL B CA 1
ATOM 1749 C C . VAL B 1 43 ? 11.803 24.099 36.508 1.00 16.74 57 VAL B C 1
ATOM 1750 O O . VAL B 1 43 ? 11.154 25.017 36.005 1.00 15.15 57 VAL B O 1
ATOM 1754 N N . ILE B 1 44 ? 11.535 22.818 36.280 1.00 13.88 58 ILE B N 1
ATOM 1755 C CA . ILE B 1 44 ? 10.436 22.422 35.416 1.00 14.39 58 ILE B CA 1
ATOM 1756 C C . ILE B 1 44 ? 9.522 21.457 36.157 1.00 13.85 58 ILE B C 1
ATOM 1757 O O . ILE B 1 44 ? 9.961 20.384 36.584 1.00 13.97 58 ILE B O 1
ATOM 1762 N N . LEU B 1 45 ? 8.261 21.848 36.312 1.00 15.17 59 LEU B N 1
ATOM 1763 C CA . LEU B 1 45 ? 7.237 20.948 36.827 1.00 15.67 59 LEU B CA 1
ATOM 1764 C C . LEU B 1 45 ? 6.575 20.279 35.628 1.00 16.90 59 LEU B C 1
ATOM 1765 O O . LEU B 1 45 ? 5.891 20.936 34.834 1.00 16.04 59 LEU B O 1
ATOM 1770 N N . HIS B 1 46 ? 6.796 18.975 35.495 1.00 17.16 60 HIS B N 1
ATOM 1771 C CA . HIS B 1 46 ? 6.279 18.222 34.357 1.00 18.27 60 HIS B CA 1
ATOM 1772 C C . HIS B 1 46 ? 4.843 17.782 34.595 1.00 19.29 60 HIS B C 1
ATOM 1773 O O . HIS B 1 46 ? 4.378 17.727 35.734 1.00 18.60 60 HIS B O 1
ATOM 1780 N N . ALA B 1 47 ? 4.149 17.463 33.508 1.00 21.00 61 ALA B N 1
ATOM 1781 C CA . ALA B 1 47 ? 2.738 17.107 33.567 1.00 23.13 61 ALA B CA 1
ATOM 1782 C C . ALA B 1 47 ? 2.500 15.862 34.415 1.00 23.85 61 ALA B C 1
ATOM 1783 O O . ALA B 1 47 ? 1.445 15.721 35.028 1.00 24.39 61 ALA B O 1
ATOM 1785 N N . ASP B 1 48 ? 3.474 14.957 34.458 1.00 23.14 62 ASP B N 1
ATOM 1786 C CA . ASP B 1 48 ? 3.325 13.759 35.283 1.00 21.16 62 ASP B CA 1
ATOM 1787 C C . ASP B 1 48 ? 3.699 14.013 36.745 1.00 21.48 62 ASP B C 1
ATOM 1788 O O . ASP B 1 48 ? 3.868 13.074 37.526 1.00 21.44 62 ASP B O 1
ATOM 1793 N N . GLN B 1 49 ? 3.817 15.292 37.099 1.00 20.64 63 GLN B N 1
ATOM 1794 C CA . GLN B 1 49 ? 4.151 15.741 38.454 1.00 21.31 63 GLN B CA 1
ATOM 1795 C C . GLN B 1 49 ? 5.566 15.394 38.905 1.00 19.17 63 GLN B C 1
ATOM 1796 O O . GLN B 1 49 ? 5.856 15.416 40.095 1.00 19.48 63 GLN B O 1
ATOM 1802 N N . SER B 1 50 ? 6.447 15.070 37.965 1.00 18.33 64 SER B N 1
ATOM 1803 C CA . SER B 1 50 ? 7.863 14.954 38.301 1.00 15.93 64 SER B CA 1
ATOM 1804 C C . SER B 1 50 ? 8.461 16.353 38.267 1.00 15.64 64 SER B C 1
ATOM 1805 O O . SER B 1 50 ? 7.905 17.254 37.641 1.00 13.90 64 SER B O 1
ATOM 1808 N N . LEU B 1 51 ? 9.582 16.539 38.953 1.00 14.70 65 LEU B N 1
ATOM 1809 C CA . LEU B 1 51 ? 10.227 17.843 38.980 1.00 13.90 65 LEU B CA 1
ATOM 1810 C C . LEU B 1 51 ? 11.640 17.716 38.437 1.00 14.23 65 LEU B C 1
ATOM 1811 O O . LEU B 1 51 ? 12.352 16.759 38.744 1.00 13.55 65 LEU B O 1
ATOM 1816 N N . GLU B 1 52 ? 12.042 18.682 37.620 1.00 13.73 66 GLU B N 1
ATOM 1817 C CA . GLU B 1 52 ? 13.393 18.698 37.081 1.00 15.00 66 GLU B CA 1
ATOM 1818 C C . GLU B 1 52 ? 14.077 20.010 37.426 1.00 15.25 66 GLU B C 1
ATOM 1819 O O . GLU B 1 52 ? 13.516 21.085 37.213 1.00 14.69 66 GLU B O 1
ATOM 1825 N N . VAL B 1 53 ? 15.286 19.915 37.969 1.00 14.80 67 VAL B N 1
ATOM 1826 C CA . VAL B 1 53 ? 16.072 21.097 38.298 1.00 13.57 67 VAL B CA 1
ATOM 1827 C C . VAL B 1 53 ? 17.385 21.066 37.530 1.00 12.50 67 VAL B C 1
ATOM 1828 O O . VAL B 1 53 ? 18.066 20.044 37.484 1.00 10.65 67 VAL B O 1
ATOM 1832 N N . ILE B 1 54 ? 17.732 22.194 36.920 1.00 12.80 68 ILE B N 1
ATOM 1833 C CA . ILE B 1 54 ? 18.916 22.270 36.079 1.00 12.63 68 ILE B CA 1
ATOM 1834 C C . ILE B 1 54 ? 19.709 23.514 36.430 1.00 13.33 68 ILE B C 1
ATOM 1835 O O . ILE B 1 54 ? 19.135 24.593 36.524 1.00 14.67 68 ILE B O 1
ATOM 1840 N N . ASP B 1 55 ? 21.015 23.366 36.632 1.00 13.28 69 ASP B N 1
ATOM 1841 C CA . ASP B 1 55 ? 21.885 24.534 36.713 1.00 14.76 69 ASP B CA 1
ATOM 1842 C C . ASP B 1 55 ? 23.035 24.457 35.710 1.00 14.35 69 ASP B C 1
ATOM 1843 O O . ASP B 1 55 ? 23.371 23.380 35.200 1.00 14.05 69 ASP B O 1
ATOM 1848 N N . ASP B 1 56 ? 23.623 25.611 35.410 1.00 14.57 70 ASP B N 1
ATOM 1849 C CA . ASP B 1 56 ? 24.744 25.666 34.489 1.00 15.89 70 ASP B CA 1
ATOM 1850 C C . ASP B 1 56 ? 26.044 25.898 35.252 1.00 17.40 70 ASP B C 1
ATOM 1851 O O . ASP B 1 56 ? 26.931 26.614 34.786 1.00 16.50 70 ASP B O 1
ATOM 1856 N N . GLY B 1 57 ? 26.139 25.284 36.428 1.00 15.56 71 GLY B N 1
ATOM 1857 C CA . GLY B 1 57 ? 27.349 25.362 37.228 1.00 17.50 71 GLY B CA 1
ATOM 1858 C C . GLY B 1 57 ? 28.448 24.434 36.739 1.00 17.26 71 GLY B C 1
ATOM 1859 O O . GLY B 1 57 ? 28.497 24.089 35.558 1.00 16.85 71 GLY B O 1
ATOM 1860 N N . ARG B 1 58 ? 29.327 24.021 37.649 1.00 16.34 72 ARG B N 1
ATOM 1861 C CA . ARG B 1 58 ? 30.483 23.210 37.285 1.00 16.96 72 ARG B CA 1
ATOM 1862 C C . ARG B 1 58 ? 30.115 21.773 36.927 1.00 17.82 72 ARG B C 1
ATOM 1863 O O . ARG B 1 58 ? 30.864 21.091 36.227 1.00 18.63 72 ARG B O 1
ATOM 1871 N N . GLY B 1 59 ? 28.967 21.314 37.414 1.00 17.19 73 GLY B N 1
ATOM 1872 C CA . GLY B 1 59 ? 28.601 19.915 37.256 1.00 16.34 73 GLY B CA 1
ATOM 1873 C C . GLY B 1 59 ? 29.065 19.075 38.432 1.00 18.15 73 GLY B C 1
ATOM 1874 O O . GLY B 1 59 ? 30.215 19.189 38.860 1.00 17.95 73 GLY B O 1
ATOM 1875 N N . MET B 1 60 ? 28.183 18.231 38.961 1.00 17.31 74 MET B N 1
ATOM 1876 C CA . MET B 1 60 ? 28.564 17.334 40.052 1.00 18.19 74 MET B CA 1
ATOM 1877 C C . MET B 1 60 ? 29.777 16.513 39.641 1.00 19.82 74 MET B C 1
ATOM 1878 O O . MET B 1 60 ? 29.869 16.046 38.507 1.00 18.12 74 MET B O 1
ATOM 1883 N N . PRO B 1 61 ? 30.729 16.324 40.563 1.00 21.56 75 PRO B N 1
ATOM 1884 C CA . PRO B 1 61 ? 31.920 15.527 40.264 1.00 21.20 75 PRO B CA 1
ATOM 1885 C C . PRO B 1 61 ? 31.574 14.077 39.942 1.00 21.66 75 PRO B C 1
ATOM 1886 O O . PRO B 1 61 ? 30.654 13.504 40.525 1.00 19.84 75 PRO B O 1
ATOM 1890 N N . VAL B 1 62 ? 32.320 13.496 39.007 1.00 21.12 76 VAL B N 1
ATOM 1891 C CA . VAL B 1 62 ? 32.095 12.121 38.584 1.00 23.12 76 VAL B CA 1
ATOM 1892 C C . VAL B 1 62 ? 33.323 11.239 38.797 1.00 24.30 76 VAL B C 1
ATOM 1893 O O . VAL B 1 62 ? 33.310 10.055 38.466 1.00 23.66 76 VAL B O 1
ATOM 1897 N N . ASP B 1 63 ? 34.381 11.812 39.358 1.00 25.11 77 ASP B N 1
ATOM 1898 C CA . ASP B 1 63 ? 35.611 11.053 39.569 1.00 27.73 77 ASP B CA 1
ATOM 1899 C C . ASP B 1 63 ? 35.409 9.975 40.632 1.00 27.89 77 ASP B C 1
ATOM 1900 O O . ASP B 1 63 ? 34.643 10.158 41.575 1.00 24.51 77 ASP B O 1
ATOM 1905 N N . ILE B 1 64 ? 36.099 8.852 40.467 1.00 31.14 78 ILE B N 1
ATOM 1906 C CA . ILE B 1 64 ? 36.023 7.755 41.428 1.00 35.18 78 ILE B CA 1
ATOM 1907 C C . ILE B 1 64 ? 36.739 8.124 42.722 1.00 37.64 78 ILE B C 1
ATOM 1908 O O . ILE B 1 64 ? 37.916 8.480 42.706 1.00 38.86 78 ILE B O 1
ATOM 1913 N N . HIS B 1 65 ? 36.027 8.039 43.840 1.00 40.90 79 HIS B N 1
ATOM 1914 C CA . HIS B 1 65 ? 36.671 8.098 45.144 1.00 44.79 79 HIS B CA 1
ATOM 1915 C C . HIS B 1 65 ? 37.219 6.717 45.476 1.00 46.24 79 HIS B C 1
ATOM 1916 O O . HIS B 1 65 ? 36.468 5.749 45.576 1.00 45.91 79 HIS B O 1
ATOM 1923 N N . PRO B 1 66 ? 38.543 6.611 45.655 1.00 48.13 80 PRO B N 1
ATOM 1924 C CA . PRO B 1 66 ? 39.190 5.312 45.867 1.00 48.83 80 PRO B CA 1
ATOM 1925 C C . PRO B 1 66 ? 38.702 4.601 47.127 1.00 49.15 80 PRO B C 1
ATOM 1926 O O . PRO B 1 66 ? 38.631 3.372 47.166 1.00 49.34 80 PRO B O 1
ATOM 1930 N N . GLU B 1 67 ? 38.361 5.382 48.149 1.00 49.43 81 GLU B N 1
ATOM 1931 C CA . GLU B 1 67 ? 37.878 4.835 49.415 1.00 50.76 81 GLU B CA 1
ATOM 1932 C C . GLU B 1 67 ? 36.781 3.802 49.186 1.00 50.04 81 GLU B C 1
ATOM 1933 O O . GLU B 1 67 ? 36.794 2.727 49.785 1.00 48.71 81 GLU B O 1
ATOM 1939 N N . GLU B 1 68 ? 35.831 4.139 48.319 1.00 49.00 82 GLU B N 1
ATOM 1940 C CA . GLU B 1 68 ? 34.696 3.265 48.047 1.00 48.03 82 GLU B CA 1
ATOM 1941 C C . GLU B 1 68 ? 34.721 2.700 46.631 1.00 46.45 82 GLU B C 1
ATOM 1942 O O . GLU B 1 68 ? 33.984 1.766 46.317 1.00 46.74 82 GLU B O 1
ATOM 1948 N N . GLY B 1 69 ? 35.566 3.269 45.777 1.00 44.07 83 GLY B N 1
ATOM 1949 C CA . GLY B 1 69 ? 35.664 2.788 44.412 1.00 41.52 83 GLY B CA 1
ATOM 1950 C C . GLY B 1 69 ? 34.430 3.109 43.587 1.00 39.39 83 GLY B C 1
ATOM 1951 O O . GLY B 1 69 ? 34.113 2.408 42.626 1.00 41.41 83 GLY B O 1
ATOM 1952 N N . VAL B 1 70 ? 33.731 4.173 43.964 1.00 37.64 84 VAL B N 1
ATOM 1953 C CA . VAL B 1 70 ? 32.518 4.587 43.267 1.00 33.62 84 VAL B CA 1
ATOM 1954 C C . VAL B 1 70 ? 32.573 6.079 42.926 1.00 30.43 84 VAL B C 1
ATOM 1955 O O . VAL B 1 70 ? 33.174 6.869 43.656 1.00 28.64 84 VAL B O 1
ATOM 1959 N N . PRO B 1 71 ? 31.959 6.479 41.798 1.00 27.10 85 PRO B N 1
ATOM 1960 C CA . PRO B 1 71 ? 31.970 7.882 41.362 1.00 23.86 85 PRO B CA 1
ATOM 1961 C C . PRO B 1 71 ? 31.376 8.820 42.411 1.00 22.54 85 PRO B C 1
ATOM 1962 O O . PRO B 1 71 ? 30.431 8.462 43.106 1.00 23.05 85 PRO B O 1
ATOM 1966 N N . ALA B 1 72 ? 31.927 10.025 42.513 1.00 21.79 86 ALA B N 1
ATOM 1967 C CA . ALA B 1 72 ? 31.447 10.999 43.490 1.00 20.63 86 ALA B CA 1
ATOM 1968 C C . ALA B 1 72 ? 29.932 11.176 43.396 1.00 20.00 86 ALA B C 1
ATOM 1969 O O . ALA B 1 72 ? 29.231 11.167 44.411 1.00 20.77 86 ALA B O 1
ATOM 1971 N N . VAL B 1 73 ? 29.427 11.326 42.174 1.00 17.67 87 VAL B N 1
ATOM 1972 C CA . VAL B 1 73 ? 28.006 11.579 41.969 1.00 16.75 87 VAL B CA 1
ATOM 1973 C C . VAL B 1 73 ? 27.132 10.475 42.560 1.00 17.57 87 VAL B C 1
ATOM 1974 O O . VAL B 1 73 ? 26.044 10.745 43.067 1.00 18.06 87 VAL B O 1
ATOM 1978 N N . GLU B 1 74 ? 27.604 9.234 42.511 1.00 18.07 88 GLU B N 1
ATOM 1979 C CA . GLU B 1 74 ? 26.823 8.133 43.059 1.00 22.27 88 GLU B CA 1
ATOM 1980 C C . GLU B 1 74 ? 26.789 8.212 44.583 1.00 23.35 88 GLU B C 1
ATOM 1981 O O . GLU B 1 74 ? 25.765 7.919 45.199 1.00 23.94 88 GLU B O 1
ATOM 1987 N N . LEU B 1 75 ? 27.904 8.622 45.190 1.00 24.01 89 LEU B N 1
ATOM 1988 C CA . LEU B 1 75 ? 27.955 8.792 46.640 1.00 25.07 89 LEU B CA 1
ATOM 1989 C C . LEU B 1 75 ? 27.020 9.907 47.079 1.00 24.28 89 LEU B C 1
ATOM 1990 O O . LEU B 1 75 ? 26.324 9.788 48.084 1.00 25.88 89 LEU B O 1
ATOM 1995 N N . ILE B 1 76 ? 27.008 10.994 46.317 1.00 24.14 90 ILE B N 1
ATOM 1996 C CA . ILE B 1 76 ? 26.164 12.138 46.627 1.00 22.83 90 ILE B CA 1
ATOM 1997 C C . ILE B 1 76 ? 24.689 11.748 46.617 1.00 22.90 90 ILE B C 1
ATOM 1998 O O . ILE B 1 76 ? 23.905 12.217 47.444 1.00 21.30 90 ILE B O 1
ATOM 2003 N N . LEU B 1 77 ? 24.308 10.878 45.691 1.00 20.51 91 LEU B N 1
ATOM 2004 C CA . LEU B 1 77 ? 22.912 10.477 45.605 1.00 21.46 91 LEU B CA 1
ATOM 2005 C C . LEU B 1 77 ? 22.523 9.327 46.528 1.00 21.82 91 LEU B C 1
ATOM 2006 O O . LEU B 1 77 ? 21.353 9.182 46.873 1.00 21.87 91 LEU B O 1
ATOM 2011 N N . CYS B 1 78 ? 23.496 8.517 46.934 1.00 25.62 92 CYS B N 1
ATOM 2012 C CA . CYS B 1 78 ? 23.196 7.272 47.641 1.00 30.23 92 CYS B CA 1
ATOM 2013 C C . CYS B 1 78 ? 23.616 7.249 49.106 1.00 33.48 92 CYS B C 1
ATOM 2014 O O . CYS B 1 78 ? 23.188 6.380 49.864 1.00 33.73 92 CYS B O 1
ATOM 2017 N N . ARG B 1 79 ? 24.460 8.194 49.501 1.00 36.50 93 ARG B N 1
ATOM 2018 C CA . ARG B 1 79 ? 25.003 8.204 50.852 1.00 41.04 93 ARG B CA 1
ATOM 2019 C C . ARG B 1 79 ? 24.190 9.138 51.741 1.00 41.48 93 ARG B C 1
ATOM 2020 O O . ARG B 1 79 ? 24.019 10.315 51.427 1.00 41.19 93 ARG B O 1
ATOM 2028 N N . LEU B 1 80 ? 23.687 8.604 52.848 1.00 42.03 94 LEU B N 1
ATOM 2029 C CA . LEU B 1 80 ? 22.834 9.373 53.744 1.00 42.70 94 LEU B CA 1
ATOM 2030 C C . LEU B 1 80 ? 23.668 10.286 54.641 1.00 43.54 94 LEU B C 1
ATOM 2031 O O . LEU B 1 80 ? 24.911 10.263 54.516 1.00 44.03 94 LEU B O 1
ATOM 2036 N N . GLY B 1 101 ? 21.361 16.142 51.449 1.00 40.85 115 GLY B N 1
ATOM 2037 C CA . GLY B 1 101 ? 19.876 16.172 51.296 1.00 38.56 115 GLY B CA 1
ATOM 2038 C C . GLY B 1 101 ? 19.399 15.435 50.059 1.00 37.16 115 GLY B C 1
ATOM 2039 O O . GLY B 1 101 ? 18.355 14.786 50.079 1.00 38.88 115 GLY B O 1
ATOM 2040 N N . ILE B 1 102 ? 20.171 15.527 48.981 1.00 32.95 116 ILE B N 1
ATOM 2041 C CA . ILE B 1 102 ? 19.795 14.905 47.717 1.00 28.64 116 ILE B CA 1
ATOM 2042 C C . ILE B 1 102 ? 19.538 13.407 47.866 1.00 24.68 116 ILE B C 1
ATOM 2043 O O . ILE B 1 102 ? 18.719 12.842 47.143 1.00 21.75 116 ILE B O 1
ATOM 2048 N N . SER B 1 103 ? 20.229 12.760 48.801 1.00 20.46 117 SER B N 1
ATOM 2049 C CA . SER B 1 103 ? 20.065 11.321 48.977 1.00 19.92 117 SER B CA 1
ATOM 2050 C C . SER B 1 103 ? 18.645 11.000 49.440 1.00 16.91 117 SER B C 1
ATOM 2051 O O . SER B 1 103 ? 18.086 9.963 49.089 1.00 17.32 117 SER B O 1
ATOM 2054 N N . VAL B 1 104 ? 18.056 11.898 50.221 1.00 16.31 118 VAL B N 1
ATOM 2055 C CA . VAL B 1 104 ? 16.673 11.721 50.653 1.00 16.28 118 VAL B CA 1
ATOM 2056 C C . VAL B 1 104 ? 15.690 11.789 49.485 1.00 14.78 118 VAL B C 1
ATOM 2057 O O . VAL B 1 104 ? 14.708 11.044 49.439 1.00 15.11 118 VAL B O 1
ATOM 2061 N N . VAL B 1 105 ? 15.958 12.683 48.540 1.00 13.82 119 VAL B N 1
ATOM 2062 C CA . VAL B 1 105 ? 15.148 12.773 47.329 1.00 12.73 119 VAL B CA 1
ATOM 2063 C C . VAL B 1 105 ? 15.207 11.432 46.602 1.00 14.71 119 VAL B C 1
ATOM 2064 O O . VAL B 1 105 ? 14.191 10.916 46.139 1.00 15.04 119 VAL B O 1
ATOM 2068 N N . ASN B 1 106 ? 16.409 10.871 46.523 1.00 13.72 120 ASN B N 1
ATOM 2069 C CA . ASN B 1 106 ? 16.632 9.607 45.825 1.00 15.19 120 ASN B CA 1
ATOM 2070 C C . ASN B 1 106 ? 15.858 8.489 46.516 1.00 14.22 120 ASN B C 1
ATOM 2071 O O . ASN B 1 106 ? 15.171 7.699 45.869 1.00 12.92 120 ASN B O 1
ATOM 2076 N N . ALA B 1 107 ? 15.958 8.444 47.841 1.00 14.51 121 ALA B N 1
ATOM 2077 C CA . ALA B 1 107 ? 15.294 7.414 48.634 1.00 14.90 121 ALA B CA 1
ATOM 2078 C C . ALA B 1 107 ? 13.781 7.385 48.439 1.00 15.45 121 ALA B C 1
ATOM 2079 O O . ALA B 1 107 ? 13.162 6.318 48.465 1.00 15.41 121 ALA B O 1
ATOM 2081 N N . LEU B 1 108 ? 13.183 8.558 48.254 1.00 14.77 122 LEU B N 1
ATOM 2082 C CA . LEU B 1 108 ? 11.731 8.674 48.227 1.00 14.91 122 LEU B CA 1
ATOM 2083 C C . LEU B 1 108 ? 11.154 8.846 46.824 1.00 15.39 122 LEU B C 1
ATOM 2084 O O . LEU B 1 108 ? 9.992 9.228 46.669 1.00 14.25 122 LEU B O 1
ATOM 2089 N N . SER B 1 109 ? 11.964 8.562 45.806 1.00 15.77 123 SER B N 1
ATOM 2090 C CA . SER B 1 109 ? 11.535 8.706 44.414 1.00 14.94 123 SER B CA 1
ATOM 2091 C C . SER B 1 109 ? 11.470 7.368 43.677 1.00 14.63 123 SER B C 1
ATOM 2092 O O . SER B 1 109 ? 12.363 6.530 43.813 1.00 15.30 123 SER B O 1
ATOM 2095 N N . LYS B 1 110 ? 10.410 7.188 42.893 1.00 13.06 124 LYS B N 1
ATOM 2096 C CA . LYS B 1 110 ? 10.267 6.031 42.013 1.00 15.67 124 LYS B CA 1
ATOM 2097 C C . LYS B 1 110 ? 11.395 5.988 40.980 1.00 16.54 124 LYS B C 1
ATOM 2098 O O . LYS B 1 110 ? 11.830 4.917 40.562 1.00 16.75 124 LYS B O 1
ATOM 2104 N N . ARG B 1 111 ? 11.849 7.163 40.555 1.00 13.59 125 ARG B N 1
ATOM 2105 C CA . ARG B 1 111 ? 12.997 7.247 39.662 1.00 14.53 125 ARG B CA 1
ATOM 2106 C C . ARG B 1 111 ? 13.698 8.592 39.809 1.00 14.39 125 ARG B C 1
ATOM 2107 O O . ARG B 1 111 ? 13.056 9.617 40.054 1.00 12.01 125 ARG B O 1
ATOM 2115 N N . VAL B 1 112 ? 15.019 8.567 39.677 1.00 13.95 126 VAL B N 1
ATOM 2116 C CA . VAL B 1 112 ? 15.814 9.784 39.583 1.00 13.03 126 VAL B CA 1
ATOM 2117 C C . VAL B 1 112 ? 16.791 9.647 38.426 1.00 13.60 126 VAL B C 1
ATOM 2118 O O . VAL B 1 112 ? 17.535 8.662 38.334 1.00 12.50 126 VAL B O 1
ATOM 2122 N N . GLU B 1 113 ? 16.784 10.644 37.550 1.00 11.14 127 GLU B N 1
ATOM 2123 C CA . GLU B 1 113 ? 17.743 10.715 36.462 1.00 11.61 127 GLU B CA 1
ATOM 2124 C C . GLU B 1 113 ? 18.668 11.885 36.713 1.00 11.22 127 GLU B C 1
ATOM 2125 O O . GLU B 1 113 ? 18.212 13.010 36.922 1.00 11.28 127 GLU B O 1
ATOM 2131 N N . VAL B 1 114 ? 19.968 11.620 36.708 1.00 11.77 128 VAL B N 1
ATOM 2132 C CA . VAL B 1 114 ? 20.938 12.687 36.872 1.00 12.88 128 VAL B CA 1
ATOM 2133 C C . VAL B 1 114 ? 21.801 12.777 35.627 1.00 13.79 128 VAL B C 1
ATOM 2134 O O . VAL B 1 114 ? 22.338 11.776 35.167 1.00 12.95 128 VAL B O 1
ATOM 2138 N N . ASN B 1 115 ? 21.925 13.981 35.083 1.00 13.87 129 ASN B N 1
ATOM 2139 C CA . ASN B 1 115 ? 22.771 14.204 33.923 1.00 12.91 129 ASN B CA 1
ATOM 2140 C C . ASN B 1 115 ? 23.712 15.357 34.217 1.00 13.71 129 ASN B C 1
ATOM 2141 O O . ASN B 1 115 ? 23.292 16.410 34.692 1.00 14.27 129 ASN B O 1
ATOM 2146 N N . VAL B 1 116 ? 24.989 15.135 33.945 1.00 12.70 130 VAL B N 1
ATOM 2147 C CA . VAL B 1 116 ? 26.031 16.098 34.265 1.00 14.11 130 VAL B CA 1
ATOM 2148 C C . VAL B 1 116 ? 26.805 16.406 32.996 1.00 15.06 130 VAL B C 1
ATOM 2149 O O . VAL B 1 116 ? 27.149 15.499 32.238 1.00 13.34 130 VAL B O 1
ATOM 2153 N N . ARG B 1 117 ? 27.073 17.684 32.764 1.00 15.62 131 ARG B N 1
ATOM 2154 C CA . ARG B 1 117 ? 28.016 18.082 31.727 1.00 17.20 131 ARG B CA 1
ATOM 2155 C C . ARG B 1 117 ? 29.259 18.669 32.396 1.00 18.05 131 ARG B C 1
ATOM 2156 O O . ARG B 1 117 ? 29.177 19.666 33.120 1.00 14.38 131 ARG B O 1
ATOM 2164 N N . ARG B 1 118 ? 30.397 18.023 32.156 1.00 18.68 132 ARG B N 1
ATOM 2165 C CA . ARG B 1 118 ? 31.682 18.383 32.760 1.00 20.07 132 ARG B CA 1
ATOM 2166 C C . ARG B 1 118 ? 32.799 17.933 31.824 1.00 20.97 132 ARG B C 1
ATOM 2167 O O . ARG B 1 118 ? 32.727 16.849 31.241 1.00 18.88 132 ARG B O 1
ATOM 2175 N N . ASP B 1 119 ? 33.837 18.751 31.698 1.00 20.20 133 ASP B N 1
ATOM 2176 C CA . ASP B 1 119 ? 35.042 18.331 30.995 1.00 23.04 133 ASP B CA 1
ATOM 2177 C C . ASP B 1 119 ? 34.741 17.856 29.578 1.00 21.84 133 ASP B C 1
ATOM 2178 O O . ASP B 1 119 ? 35.431 16.983 29.051 1.00 23.89 133 ASP B O 1
ATOM 2183 N N . GLY B 1 120 ? 33.705 18.424 28.972 1.00 21.61 134 GLY B N 1
ATOM 2184 C CA . GLY B 1 120 ? 33.411 18.137 27.581 1.00 20.31 134 GLY B CA 1
ATOM 2185 C C . GLY B 1 120 ? 32.651 16.843 27.363 1.00 20.47 134 GLY B C 1
ATOM 2186 O O . GLY B 1 120 ? 32.469 16.418 26.221 1.00 18.00 134 GLY B O 1
ATOM 2187 N N . GLN B 1 121 ? 32.208 16.216 28.451 1.00 18.31 135 GLN B N 1
ATOM 2188 C CA . GLN B 1 121 ? 31.454 14.966 28.362 1.00 19.59 135 GLN B CA 1
ATOM 2189 C C . GLN B 1 121 ? 30.069 15.112 28.986 1.00 17.92 135 GLN B C 1
ATOM 2190 O O . GLN B 1 121 ? 29.882 15.880 29.932 1.00 17.01 135 GLN B O 1
ATOM 2196 N N . VAL B 1 122 ? 29.100 14.376 28.451 1.00 17.14 136 VAL B N 1
ATOM 2197 C CA . VAL B 1 122 ? 27.782 14.286 29.066 1.00 15.52 136 VAL B CA 1
ATOM 2198 C C . VAL B 1 122 ? 27.665 12.949 29.797 1.00 15.92 136 VAL B C 1
ATOM 2199 O O . VAL B 1 122 ? 27.843 11.883 29.193 1.00 14.74 136 VAL B O 1
ATOM 2203 N N . TYR B 1 123 ? 27.373 13.011 31.094 1.00 14.36 137 TYR B N 1
ATOM 2204 C CA . TYR B 1 123 ? 27.287 11.816 31.928 1.00 15.19 137 TYR B CA 1
ATOM 2205 C C . TYR B 1 123 ? 25.843 11.563 32.332 1.00 14.86 137 TYR B C 1
ATOM 2206 O O . TYR B 1 123 ? 25.097 12.496 32.625 1.00 16.84 137 TYR B O 1
ATOM 2215 N N . ASN B 1 124 ? 25.455 10.295 32.363 1.00 13.11 138 ASN B N 1
ATOM 2216 C CA . ASN B 1 124 ? 24.129 9.937 32.832 1.00 13.02 138 ASN B CA 1
ATOM 2217 C C . ASN B 1 124 ? 24.218 8.837 33.875 1.00 10.06 138 ASN B C 1
ATOM 2218 O O . ASN B 1 124 ? 25.066 7.961 33.787 1.00 11.93 138 ASN B O 1
ATOM 2223 N N . ILE B 1 125 ? 23.335 8.903 34.863 1.00 11.38 139 ILE B N 1
ATOM 2224 C CA . ILE B 1 125 ? 23.201 7.844 35.859 1.00 10.97 139 ILE B CA 1
ATOM 2225 C C . ILE B 1 125 ? 21.760 7.883 36.362 1.00 12.48 139 ILE B C 1
ATOM 2226 O O . ILE B 1 125 ? 21.127 8.941 36.331 1.00 13.13 139 ILE B O 1
ATOM 2231 N N . ALA B 1 126 ? 21.219 6.742 36.788 1.00 11.65 140 ALA B N 1
ATOM 2232 C CA . ALA B 1 126 ? 19.817 6.710 37.189 1.00 12.81 140 ALA B CA 1
ATOM 2233 C C . ALA B 1 126 ? 19.539 5.724 38.313 1.00 13.03 140 ALA B C 1
ATOM 2234 O O . ALA B 1 126 ? 20.224 4.704 38.451 1.00 12.44 140 ALA B O 1
ATOM 2236 N N . PHE B 1 127 ? 18.516 6.048 39.095 1.00 11.18 141 PHE B N 1
ATOM 2237 C CA . PHE B 1 127 ? 18.137 5.291 40.281 1.00 12.31 141 PHE B CA 1
ATOM 2238 C C . PHE B 1 127 ? 16.633 5.051 40.233 1.00 14.00 141 PHE B C 1
ATOM 2239 O O . PHE B 1 127 ? 15.897 5.819 39.615 1.00 12.82 141 PHE B O 1
ATOM 2247 N N . GLU B 1 128 ? 16.181 3.974 40.866 1.00 13.65 142 GLU B N 1
ATOM 2248 C CA . GLU B 1 128 ? 14.754 3.783 41.084 1.00 14.88 142 GLU B CA 1
ATOM 2249 C C . GLU B 1 128 ? 14.524 3.232 42.486 1.00 15.59 142 GLU B C 1
ATOM 2250 O O . GLU B 1 128 ? 15.190 2.289 42.906 1.00 15.35 142 GLU B O 1
ATOM 2256 N N . ASN B 1 129 ? 13.590 3.837 43.210 1.00 15.36 143 ASN B N 1
ATOM 2257 C CA . ASN B 1 129 ? 13.292 3.404 44.569 1.00 18.44 143 ASN B CA 1
ATOM 2258 C C . ASN B 1 129 ? 14.550 3.442 45.425 1.00 17.64 143 ASN B C 1
ATOM 2259 O O . ASN B 1 129 ? 14.714 2.636 46.346 1.00 18.91 143 ASN B O 1
ATOM 2264 N N . GLY B 1 130 ? 15.440 4.377 45.110 1.00 17.36 144 GLY B N 1
ATOM 2265 C CA . GLY B 1 130 ? 16.635 4.569 45.913 1.00 18.30 144 GLY B CA 1
ATOM 2266 C C . GLY B 1 130 ? 17.787 3.644 45.559 1.00 20.85 144 GLY B C 1
ATOM 2267 O O . GLY B 1 130 ? 18.827 3.666 46.217 1.00 22.09 144 GLY B O 1
ATOM 2268 N N . GLU B 1 131 ? 17.613 2.829 44.526 1.00 19.85 145 GLU B N 1
ATOM 2269 C CA . GLU B 1 131 ? 18.676 1.925 44.092 1.00 19.74 145 GLU B CA 1
ATOM 2270 C C . GLU B 1 131 ? 19.144 2.315 42.693 1.00 16.73 145 GLU B C 1
ATOM 2271 O O . GLU B 1 131 ? 18.338 2.700 41.853 1.00 16.29 145 GLU B O 1
ATOM 2277 N N . LYS B 1 132 ? 20.447 2.230 42.449 1.00 14.58 146 LYS B N 1
ATOM 2278 C CA . LYS B 1 132 ? 20.983 2.523 41.120 1.00 15.22 146 LYS B CA 1
ATOM 2279 C C . LYS B 1 132 ? 20.492 1.478 40.118 1.00 15.05 146 LYS B C 1
ATOM 2280 O O . LYS B 1 132 ? 20.580 0.277 40.380 1.00 14.93 146 LYS B O 1
ATOM 2286 N N . VAL B 1 133 ? 19.969 1.938 38.981 1.00 13.36 147 VAL B N 1
ATOM 2287 C CA . VAL B 1 133 ? 19.554 1.031 37.911 1.00 15.27 147 VAL B CA 1
ATOM 2288 C C . VAL B 1 133 ? 20.327 1.265 36.616 1.00 14.75 147 VAL B C 1
ATOM 2289 O O . VAL B 1 133 ? 20.284 0.443 35.698 1.00 13.89 147 VAL B O 1
ATOM 2293 N N . GLN B 1 134 ? 21.027 2.392 36.545 1.00 14.11 148 GLN B N 1
ATOM 2294 C CA . GLN B 1 134 ? 21.926 2.670 35.427 1.00 13.69 148 GLN B CA 1
ATOM 2295 C C . GLN B 1 134 ? 23.269 3.150 35.946 1.00 14.73 148 GLN B C 1
ATOM 2296 O O . GLN B 1 134 ? 23.343 4.187 36.604 1.00 12.98 148 GLN B O 1
ATOM 2302 N N . ASP B 1 135 ? 24.326 2.399 35.650 1.00 15.06 149 ASP B N 1
ATOM 2303 C CA . ASP B 1 135 ? 25.687 2.804 36.020 1.00 15.75 149 ASP B CA 1
ATOM 2304 C C . ASP B 1 135 ? 26.010 4.137 35.356 1.00 15.99 149 ASP B C 1
ATOM 2305 O O . ASP B 1 135 ? 25.511 4.424 34.272 1.00 14.51 149 ASP B O 1
ATOM 2310 N N . LEU B 1 136 ? 26.847 4.943 36.006 1.00 14.77 150 LEU B N 1
ATOM 2311 C CA . LEU B 1 136 ? 27.351 6.166 35.391 1.00 13.25 150 LEU B CA 1
ATOM 2312 C C . LEU B 1 136 ? 27.905 5.829 34.010 1.00 13.74 150 LEU B C 1
ATOM 2313 O O . LEU B 1 136 ? 28.686 4.894 33.860 1.00 11.91 150 LEU B O 1
ATOM 2318 N N . GLN B 1 137 ? 27.503 6.603 33.009 1.00 12.06 151 GLN B N 1
ATOM 2319 C CA . GLN B 1 137 ? 27.880 6.335 31.629 1.00 13.62 151 GLN B CA 1
ATOM 2320 C C . GLN B 1 137 ? 28.098 7.655 30.898 1.00 14.16 151 GLN B C 1
ATOM 2321 O O . GLN B 1 137 ? 27.330 8.603 31.078 1.00 11.94 151 GLN B O 1
ATOM 2327 N N . VAL B 1 138 ? 29.147 7.714 30.085 1.00 11.89 152 VAL B N 1
ATOM 2328 C CA . VAL B 1 138 ? 29.337 8.828 29.161 1.00 12.87 152 VAL B CA 1
ATOM 2329 C C . VAL B 1 138 ? 28.480 8.573 27.928 1.00 14.08 152 VAL B C 1
ATOM 2330 O O . VAL B 1 138 ? 28.640 7.549 27.256 1.00 14.44 152 VAL B O 1
ATOM 2334 N N . VAL B 1 139 ? 27.567 9.497 27.643 1.00 12.38 153 VAL B N 1
ATOM 2335 C CA . VAL B 1 139 ? 26.583 9.302 26.588 1.00 13.19 153 VAL B CA 1
ATOM 2336 C C . VAL B 1 139 ? 26.619 10.419 25.543 1.00 15.28 153 VAL B C 1
ATOM 2337 O O . VAL B 1 139 ? 25.802 10.445 24.619 1.00 16.71 153 VAL B O 1
ATOM 2341 N N . GLY B 1 140 ? 27.567 11.337 25.689 1.00 15.84 154 GLY B N 1
ATOM 2342 C CA . GLY B 1 140 ? 27.713 12.398 24.707 1.00 17.59 154 GLY B CA 1
ATOM 2343 C C . GLY B 1 140 ? 28.926 13.270 24.955 1.00 20.19 154 GLY B C 1
ATOM 2344 O O . GLY B 1 140 ? 29.620 13.120 25.962 1.00 17.43 154 GLY B O 1
ATOM 2345 N N . THR B 1 141 ? 29.187 14.182 24.021 1.00 22.72 155 THR B N 1
ATOM 2346 C CA . THR B 1 141 ? 30.223 15.191 24.199 1.00 24.23 155 THR B CA 1
ATOM 2347 C C . THR B 1 141 ? 29.603 16.567 24.031 1.00 23.86 155 THR B C 1
ATOM 2348 O O . THR B 1 141 ? 28.546 16.716 23.419 1.00 24.69 155 THR B O 1
ATOM 2352 N N . CYS B 1 142 ? 30.256 17.575 24.588 1.00 24.12 156 CYS B N 1
ATOM 2353 C CA . CYS B 1 142 ? 29.735 18.927 24.524 1.00 25.10 156 CYS B CA 1
ATOM 2354 C C . CYS B 1 142 ? 30.886 19.911 24.600 1.00 26.23 156 CYS B C 1
ATOM 2355 O O . CYS B 1 142 ? 32.028 19.517 24.827 1.00 25.74 156 CYS B O 1
ATOM 2358 N N . GLY B 1 143 ? 30.580 21.190 24.410 1.00 27.72 157 GLY B N 1
ATOM 2359 C CA . GLY B 1 143 ? 31.610 22.209 24.476 1.00 29.91 157 GLY B CA 1
ATOM 2360 C C . GLY B 1 143 ? 32.303 22.246 25.824 1.00 30.87 157 GLY B C 1
ATOM 2361 O O . GLY B 1 143 ? 31.717 21.896 26.848 1.00 31.96 157 GLY B O 1
ATOM 2362 N N . LYS B 1 144 ? 33.558 22.678 25.821 1.00 32.42 158 LYS B N 1
ATOM 2363 C CA . LYS B 1 144 ? 34.353 22.750 27.041 1.00 34.85 158 LYS B CA 1
ATOM 2364 C C . LYS B 1 144 ? 33.655 23.576 28.120 1.00 33.72 158 LYS B C 1
ATOM 2365 O O . LYS B 1 144 ? 33.736 23.258 29.307 1.00 35.65 158 LYS B O 1
ATOM 2371 N N . ARG B 1 145 ? 32.959 24.627 27.700 1.00 32.41 159 ARG B N 1
ATOM 2372 C CA . ARG B 1 145 ? 32.321 25.542 28.637 1.00 31.65 159 ARG B CA 1
ATOM 2373 C C . ARG B 1 145 ? 30.839 25.244 28.869 1.00 28.05 159 ARG B C 1
ATOM 2374 O O . ARG B 1 145 ? 30.184 25.905 29.676 1.00 26.88 159 ARG B O 1
ATOM 2382 N N . ASN B 1 146 ? 30.314 24.248 28.163 1.00 24.41 160 ASN B N 1
ATOM 2383 C CA . ASN B 1 146 ? 28.956 23.770 28.410 1.00 23.26 160 ASN B CA 1
ATOM 2384 C C . ASN B 1 146 ? 29.009 22.834 29.624 1.00 21.54 160 ASN B C 1
ATOM 2385 O O . ASN B 1 146 ? 29.366 21.666 29.490 1.00 18.27 160 ASN B O 1
ATOM 2390 N N . THR B 1 147 ? 28.666 23.352 30.804 1.00 19.47 161 THR B N 1
ATOM 2391 C CA . THR B 1 147 ? 28.745 22.562 32.036 1.00 19.68 161 THR B CA 1
ATOM 2392 C C . THR B 1 147 ? 27.483 22.709 32.882 1.00 18.11 161 THR B C 1
ATOM 2393 O O . THR B 1 147 ? 26.726 23.667 32.723 1.00 15.73 161 THR B O 1
ATOM 2397 N N . GLY B 1 148 ? 27.257 21.760 33.787 1.00 16.25 162 GLY B N 1
ATOM 2398 C CA . GLY B 1 148 ? 26.111 21.872 34.665 1.00 13.60 162 GLY B CA 1
ATOM 2399 C C . GLY B 1 148 ? 25.525 20.549 35.115 1.00 13.27 162 GLY B C 1
ATOM 2400 O O . GLY B 1 148 ? 26.020 19.478 34.753 1.00 11.08 162 GLY B O 1
ATOM 2401 N N . THR B 1 149 ? 24.469 20.635 35.921 1.00 13.48 163 THR B N 1
ATOM 2402 C CA . THR B 1 149 ? 23.837 19.458 36.510 1.00 14.18 163 THR B CA 1
ATOM 2403 C C . THR B 1 149 ? 22.323 19.503 36.321 1.00 12.85 163 THR B C 1
ATOM 2404 O O . THR B 1 149 ? 21.695 20.554 36.471 1.00 14.36 163 THR B O 1
ATOM 2408 N N . SER B 1 150 ? 21.744 18.355 35.993 1.00 12.56 164 SER B N 1
ATOM 2409 C CA . SER B 1 150 ? 20.295 18.214 35.914 1.00 12.17 164 SER B CA 1
ATOM 2410 C C . SER B 1 150 ? 19.844 17.064 36.802 1.00 11.37 164 SER B C 1
ATOM 2411 O O . SER B 1 150 ? 20.390 15.964 36.716 1.00 10.88 164 SER B O 1
ATOM 2414 N N . VAL B 1 151 ? 18.853 17.316 37.648 1.00 12.10 165 VAL B N 1
ATOM 2415 C CA . VAL B 1 151 ? 18.248 16.250 38.447 1.00 11.89 165 VAL B CA 1
ATOM 2416 C C . VAL B 1 151 ? 16.753 16.215 38.174 1.00 13.15 165 VAL B C 1
ATOM 2417 O O . VAL B 1 151 ? 16.047 17.197 38.385 1.00 13.31 165 VAL B O 1
ATOM 2421 N N . HIS B 1 152 ? 16.277 15.075 37.690 1.00 12.50 166 HIS B N 1
ATOM 2422 C CA . HIS B 1 152 ? 14.873 14.919 37.339 1.00 12.47 166 HIS B CA 1
ATOM 2423 C C . HIS B 1 152 ? 14.356 13.767 38.199 1.00 11.87 166 HIS B C 1
ATOM 2424 O O . HIS B 1 152 ? 14.838 12.652 38.074 1.00 11.35 166 HIS B O 1
ATOM 2431 N N . PHE B 1 153 ? 13.396 14.030 39.081 1.00 11.08 167 PHE B N 1
ATOM 2432 C CA . PHE B 1 153 ? 12.912 12.965 39.950 1.00 12.98 167 PHE B CA 1
ATOM 2433 C C . PHE B 1 153 ? 11.399 12.818 39.962 1.00 12.35 167 PHE B C 1
ATOM 2434 O O . PHE B 1 153 ? 10.655 13.792 39.829 1.00 12.67 167 PHE B O 1
ATOM 2442 N N . TRP B 1 154 ? 10.962 11.573 40.114 1.00 14.09 168 TRP B N 1
ATOM 2443 C CA . TRP B 1 154 ? 9.551 11.230 40.202 1.00 14.37 168 TRP B CA 1
ATOM 2444 C C . TRP B 1 154 ? 9.273 10.749 41.625 1.00 14.77 168 TRP B C 1
ATOM 2445 O O . TRP B 1 154 ? 9.607 9.622 41.978 1.00 13.40 168 TRP B O 1
ATOM 2456 N N . PRO B 1 155 ? 8.667 11.603 42.464 1.00 14.77 169 PRO B N 1
ATOM 2457 C CA . PRO B 1 155 ? 8.373 11.207 43.845 1.00 14.08 169 PRO B CA 1
ATOM 2458 C C . PRO B 1 155 ? 7.471 9.978 43.884 1.00 15.49 169 PRO B C 1
ATOM 2459 O O . PRO B 1 155 ? 6.564 9.840 43.064 1.00 14.10 169 PRO B O 1
ATOM 2463 N N . ASP B 1 156 ? 7.725 9.079 44.828 1.00 16.47 170 ASP B N 1
ATOM 2464 C CA . ASP B 1 156 ? 6.846 7.924 45.012 1.00 16.87 170 ASP B CA 1
ATOM 2465 C C . ASP B 1 156 ? 5.653 8.351 45.862 1.00 18.54 170 ASP B C 1
ATOM 2466 O O . ASP B 1 156 ? 5.806 8.711 47.029 1.00 16.98 170 ASP B O 1
ATOM 2471 N N . GLU B 1 157 ? 4.464 8.306 45.269 1.00 20.75 171 GLU B N 1
ATOM 2472 C CA . GLU B 1 157 ? 3.273 8.839 45.910 1.00 23.14 171 GLU B CA 1
ATOM 2473 C C . GLU B 1 157 ? 2.968 8.136 47.231 1.00 24.22 171 GLU B C 1
ATOM 2474 O O . GLU B 1 157 ? 2.308 8.696 48.098 1.00 23.95 171 GLU B O 1
ATOM 2480 N N . THR B 1 158 ? 3.463 6.916 47.394 1.00 25.40 172 THR B N 1
ATOM 2481 C CA . THR B 1 158 ? 3.165 6.150 48.599 1.00 26.38 172 THR B CA 1
ATOM 2482 C C . THR B 1 158 ? 3.759 6.760 49.870 1.00 26.41 172 THR B C 1
ATOM 2483 O O . THR B 1 158 ? 3.353 6.407 50.978 1.00 26.85 172 THR B O 1
ATOM 2487 N N . PHE B 1 159 ? 4.710 7.681 49.721 1.00 23.20 173 PHE B N 1
ATOM 2488 C CA . PHE B 1 159 ? 5.337 8.303 50.885 1.00 23.14 173 PHE B CA 1
ATOM 2489 C C . PHE B 1 159 ? 4.699 9.633 51.294 1.00 23.30 173 PHE B C 1
ATOM 2490 O O . PHE B 1 159 ? 5.038 10.186 52.339 1.00 25.23 173 PHE B O 1
ATOM 2498 N N . PHE B 1 160 ? 3.792 10.147 50.467 1.00 24.16 174 PHE B N 1
ATOM 2499 C CA . PHE B 1 160 ? 3.238 11.482 50.671 1.00 23.47 174 PHE B CA 1
ATOM 2500 C C . PHE B 1 160 ? 1.719 11.484 50.805 1.00 24.40 174 PHE B C 1
ATOM 2501 O O . PHE B 1 160 ? 1.035 10.633 50.236 1.00 25.81 174 PHE B O 1
ATOM 2509 N N . ASP B 1 161 ? 1.197 12.447 51.559 1.00 25.97 175 ASP B N 1
ATOM 2510 C CA . ASP B 1 161 ? -0.245 12.626 51.663 1.00 27.32 175 ASP B CA 1
ATOM 2511 C C . ASP B 1 161 ? -0.813 12.928 50.280 1.00 27.54 175 ASP B C 1
ATOM 2512 O O . ASP B 1 161 ? -1.854 12.398 49.894 1.00 26.78 175 ASP B O 1
ATOM 2517 N N . SER B 1 162 ? -0.116 13.786 49.540 1.00 27.88 176 SER B N 1
ATOM 2518 C CA . SER B 1 162 ? -0.450 14.070 48.145 1.00 26.75 176 SER B CA 1
ATOM 2519 C C . SER B 1 162 ? 0.822 14.095 47.296 1.00 25.06 176 SER B C 1
ATOM 2520 O O . SER B 1 162 ? 1.845 14.632 47.714 1.00 23.50 176 SER B O 1
ATOM 2523 N N . PRO B 1 163 ? 0.774 13.504 46.093 1.00 25.16 177 PRO B N 1
ATOM 2524 C CA . PRO B 1 163 ? 1.912 13.533 45.167 1.00 24.35 177 PRO B CA 1
ATOM 2525 C C . PRO B 1 163 ? 2.053 14.891 44.483 1.00 23.40 177 PRO B C 1
ATOM 2526 O O . PRO B 1 163 ? 3.060 15.172 43.834 1.00 21.73 177 PRO B O 1
ATOM 2530 N N . ARG B 1 164 ? 1.034 15.728 44.630 1.00 21.27 178 ARG B N 1
ATOM 2531 C CA . ARG B 1 164 ? 0.954 16.969 43.867 1.00 19.63 178 ARG B CA 1
ATOM 2532 C C . ARG B 1 164 ? 1.834 18.057 44.471 1.00 19.01 178 ARG B C 1
ATOM 2533 O O . ARG B 1 164 ? 1.711 18.380 45.652 1.00 16.80 178 ARG B O 1
ATOM 2541 N N . PHE B 1 165 ? 2.718 18.623 43.655 1.00 16.97 179 PHE B N 1
ATOM 2542 C CA . PHE B 1 165 ? 3.498 19.783 44.068 1.00 19.06 179 PHE B CA 1
ATOM 2543 C C . PHE B 1 165 ? 2.573 20.983 44.205 1.00 19.39 179 PHE B C 1
ATOM 2544 O O . PHE B 1 165 ? 1.707 21.204 43.362 1.00 20.48 179 PHE B O 1
ATOM 2552 N N . SER B 1 166 ? 2.755 21.757 45.266 1.00 18.12 180 SER B N 1
ATOM 2553 C CA . SER B 1 166 ? 2.082 23.045 45.362 1.00 19.58 180 SER B CA 1
ATOM 2554 C C . SER B 1 166 ? 2.865 24.069 44.547 1.00 19.00 180 SER B C 1
ATOM 2555 O O . SER B 1 166 ? 4.034 24.339 44.831 1.00 17.59 180 SER B O 1
ATOM 2558 N N . VAL B 1 167 ? 2.219 24.633 43.535 1.00 17.28 181 VAL B N 1
ATOM 2559 C CA . VAL B 1 167 ? 2.866 25.612 42.670 1.00 19.89 181 VAL B CA 1
ATOM 2560 C C . VAL B 1 167 ? 3.168 26.924 43.394 1.00 19.32 181 VAL B C 1
ATOM 2561 O O . VAL B 1 167 ? 4.210 27.539 43.167 1.00 20.51 181 VAL B O 1
ATOM 2565 N N . SER B 1 168 ? 2.259 27.356 44.261 1.00 20.24 182 SER B N 1
ATOM 2566 C CA . SER B 1 168 ? 2.470 28.596 44.996 1.00 21.80 182 SER B CA 1
ATOM 2567 C C . SER B 1 168 ? 3.660 28.463 45.945 1.00 21.10 182 SER B C 1
ATOM 2568 O O . SER B 1 168 ? 4.474 29.378 46.052 1.00 22.94 182 SER B O 1
ATOM 2571 N N . ARG B 1 169 ? 3.763 27.322 46.623 1.00 21.17 183 ARG B N 1
ATOM 2572 C CA . ARG B 1 169 ? 4.900 27.060 47.508 1.00 21.57 183 ARG B CA 1
ATOM 2573 C C . ARG B 1 169 ? 6.216 27.007 46.734 1.00 19.98 183 ARG B C 1
ATOM 2574 O O . ARG B 1 169 ? 7.252 27.448 47.231 1.00 18.86 183 ARG B O 1
ATOM 2582 N N . LEU B 1 170 ? 6.175 26.461 45.521 1.00 17.95 184 LEU B N 1
ATOM 2583 C CA . LEU B 1 170 ? 7.358 26.448 44.667 1.00 18.55 184 LEU B CA 1
ATOM 2584 C C . LEU B 1 170 ? 7.758 27.865 44.280 1.00 18.50 184 LEU B C 1
ATOM 2585 O O . LEU B 1 170 ? 8.937 28.222 44.320 1.00 17.33 184 LEU B O 1
ATOM 2590 N N . THR B 1 171 ? 6.776 28.679 43.906 1.00 17.11 185 THR B N 1
ATOM 2591 C CA . THR B 1 171 ? 7.079 30.023 43.437 1.00 19.76 185 THR B CA 1
ATOM 2592 C C . THR B 1 171 ? 7.609 30.901 44.571 1.00 19.13 185 THR B C 1
ATOM 2593 O O . THR B 1 171 ? 8.491 31.730 44.357 1.00 17.86 185 THR B O 1
ATOM 2597 N N . HIS B 1 172 ? 7.085 30.709 45.778 1.00 19.97 186 HIS B N 1
ATOM 2598 C CA . HIS B 1 172 ? 7.573 31.452 46.937 1.00 21.18 186 HIS B CA 1
ATOM 2599 C C . HIS B 1 172 ? 9.025 31.107 47.251 1.00 19.92 186 HIS B C 1
ATOM 2600 O O . HIS B 1 172 ? 9.827 31.986 47.557 1.00 20.68 186 HIS B O 1
ATOM 2607 N N . VAL B 1 173 ? 9.358 29.824 47.175 1.00 18.69 187 VAL B N 1
ATOM 2608 C CA . VAL B 1 173 ? 10.737 29.374 47.349 1.00 17.58 187 VAL B CA 1
ATOM 2609 C C . VAL B 1 173 ? 11.665 30.000 46.302 1.00 17.83 187 VAL B C 1
ATOM 2610 O O . VAL B 1 173 ? 12.691 30.593 46.636 1.00 17.17 187 VAL B O 1
ATOM 2614 N N . LEU B 1 174 ? 11.297 29.881 45.033 1.00 17.20 188 LEU B N 1
ATOM 2615 C CA . LEU B 1 174 ? 12.167 30.345 43.959 1.00 16.90 188 LEU B CA 1
ATOM 2616 C C . LEU B 1 174 ? 12.339 31.860 43.963 1.00 17.44 188 LEU B C 1
ATOM 2617 O O . LEU B 1 174 ? 13.431 32.368 43.719 1.00 14.55 188 LEU B O 1
ATOM 2622 N N . LYS B 1 175 ? 11.268 32.584 44.255 1.00 17.67 189 LYS B N 1
ATOM 2623 C CA . LYS B 1 175 ? 11.387 34.026 44.398 1.00 20.46 189 LYS B CA 1
ATOM 2624 C C . LYS B 1 175 ? 12.377 34.311 45.529 1.00 19.55 189 LYS B C 1
ATOM 2625 O O . LYS B 1 175 ? 13.254 35.165 45.397 1.00 20.75 189 LYS B O 1
ATOM 2631 N N . ALA B 1 176 ? 12.246 33.580 46.633 1.00 18.88 190 ALA B N 1
ATOM 2632 C CA . ALA B 1 176 ? 13.144 33.763 47.767 1.00 20.26 190 ALA B CA 1
ATOM 2633 C C . ALA B 1 176 ? 14.595 33.503 47.374 1.00 19.05 190 ALA B C 1
ATOM 2634 O O . ALA B 1 176 ? 15.497 34.248 47.769 1.00 18.91 190 ALA B O 1
ATOM 2636 N N . LYS B 1 177 ? 14.825 32.451 46.594 1.00 16.87 191 LYS B N 1
ATOM 2637 C CA . LYS B 1 177 ? 16.183 32.104 46.190 1.00 15.85 191 LYS B CA 1
ATOM 2638 C C . LYS B 1 177 ? 16.754 33.142 45.231 1.00 16.88 191 LYS B C 1
ATOM 2639 O O . LYS B 1 177 ? 17.952 33.429 45.255 1.00 16.67 191 LYS B O 1
ATOM 2645 N N . ALA B 1 178 ? 15.900 33.708 44.384 1.00 16.02 192 ALA B N 1
ATOM 2646 C CA . ALA B 1 178 ? 16.362 34.694 43.411 1.00 15.44 192 ALA B CA 1
ATOM 2647 C C . ALA B 1 178 ? 16.853 35.952 44.120 1.00 16.91 192 ALA B C 1
ATOM 2648 O O . ALA B 1 178 ? 17.880 36.523 43.752 1.00 17.19 192 ALA B O 1
ATOM 2650 N N . VAL B 1 179 ? 16.125 36.379 45.145 1.00 18.48 193 VAL B N 1
ATOM 2651 C CA . VAL B 1 179 ? 16.536 37.560 45.895 1.00 20.01 193 VAL B CA 1
ATOM 2652 C C . VAL B 1 179 ? 17.800 37.276 46.697 1.00 22.72 193 VAL B C 1
ATOM 2653 O O . VAL B 1 179 ? 18.597 38.178 46.957 1.00 23.05 193 VAL B O 1
ATOM 2657 N N . LEU B 1 180 ? 17.976 36.016 47.079 1.00 22.11 194 LEU B N 1
ATOM 2658 C CA . LEU B 1 180 ? 19.152 35.587 47.819 1.00 26.44 194 LEU B CA 1
ATOM 2659 C C . LEU B 1 180 ? 20.394 35.633 46.931 1.00 26.91 194 LEU B C 1
ATOM 2660 O O . LEU B 1 180 ? 21.508 35.815 47.420 1.00 27.85 194 LEU B O 1
ATOM 2665 N N . CYS B 1 181 ? 20.201 35.472 45.626 1.00 26.84 195 CYS B N 1
ATOM 2666 C CA . CYS B 1 181 ? 21.323 35.446 44.696 1.00 29.16 195 CYS B CA 1
ATOM 2667 C C . CYS B 1 181 ? 21.108 36.414 43.531 1.00 27.73 195 CYS B C 1
ATOM 2668 O O . CYS B 1 181 ? 20.869 36.001 42.399 1.00 26.78 195 CYS B O 1
ATOM 2671 N N . PRO B 1 182 ? 21.202 37.724 43.795 1.00 26.94 196 PRO B N 1
ATOM 2672 C CA . PRO B 1 182 ? 21.021 38.690 42.707 1.00 26.27 196 PRO B CA 1
ATOM 2673 C C . PRO B 1 182 ? 21.978 38.422 41.555 1.00 24.42 196 PRO B C 1
ATOM 2674 O O . PRO B 1 182 ? 23.143 38.085 41.768 1.00 26.74 196 PRO B O 1
ATOM 2678 N N . GLY B 1 183 ? 21.479 38.559 40.333 1.00 24.05 197 GLY B N 1
ATOM 2679 C CA . GLY B 1 183 ? 22.305 38.306 39.168 1.00 21.91 197 GLY B CA 1
ATOM 2680 C C . GLY B 1 183 ? 22.104 36.922 38.575 1.00 22.22 197 GLY B C 1
ATOM 2681 O O . GLY B 1 183 ? 22.304 36.733 37.377 1.00 23.41 197 GLY B O 1
ATOM 2682 N N . VAL B 1 184 ? 21.718 35.952 39.401 1.00 22.32 198 VAL B N 1
ATOM 2683 C CA . VAL B 1 184 ? 21.412 34.612 38.891 1.00 21.26 198 VAL B CA 1
ATOM 2684 C C . VAL B 1 184 ? 19.995 34.609 38.349 1.00 20.55 198 VAL B C 1
ATOM 2685 O O . VAL B 1 184 ? 19.080 35.112 38.996 1.00 18.94 198 VAL B O 1
ATOM 2689 N N . GLU B 1 185 ? 19.809 34.050 37.158 1.00 19.32 199 GLU B N 1
ATOM 2690 C CA . GLU B 1 185 ? 18.465 33.902 36.627 1.00 18.28 199 GLU B CA 1
ATOM 2691 C C . GLU B 1 185 ? 17.846 32.610 37.117 1.00 15.93 199 GLU B C 1
ATOM 2692 O O . GLU B 1 185 ? 18.447 31.539 37.013 1.00 14.51 199 GLU B O 1
ATOM 2698 N N . ILE B 1 186 ? 16.642 32.718 37.656 1.00 13.93 200 ILE B N 1
ATOM 2699 C CA . ILE B 1 186 ? 15.889 31.542 38.066 1.00 16.49 200 ILE B CA 1
ATOM 2700 C C . ILE B 1 186 ? 14.607 31.490 37.242 1.00 16.83 200 ILE B C 1
ATOM 2701 O O . ILE B 1 186 ? 13.926 32.501 37.086 1.00 16.65 200 ILE B O 1
ATOM 2706 N N . THR B 1 187 ? 14.289 30.322 36.695 1.00 15.75 201 THR B N 1
ATOM 2707 C CA . THR B 1 187 ? 13.052 30.168 35.942 1.00 15.88 201 THR B CA 1
ATOM 2708 C C . THR B 1 187 ? 12.234 29.010 36.486 1.00 16.18 201 THR B C 1
ATOM 2709 O O . THR B 1 187 ? 12.766 28.087 37.113 1.00 13.65 201 THR B O 1
ATOM 2713 N N . PHE B 1 188 ? 10.931 29.067 36.253 1.00 14.39 202 PHE B N 1
ATOM 2714 C CA . PHE B 1 188 ? 10.048 27.981 36.644 1.00 14.29 202 PHE B CA 1
ATOM 2715 C C . PHE B 1 188 ? 9.054 27.755 35.520 1.00 16.00 202 PHE B C 1
ATOM 2716 O O . PHE B 1 188 ? 8.183 28.590 35.270 1.00 16.11 202 PHE B O 1
ATOM 2724 N N . LYS B 1 189 ? 9.207 26.630 34.836 1.00 15.80 203 LYS B N 1
ATOM 2725 C CA . LYS B 1 189 ? 8.299 26.251 33.771 1.00 17.80 203 LYS B CA 1
ATOM 2726 C C . LYS B 1 189 ? 7.286 25.264 34.338 1.00 18.82 203 LYS B C 1
ATOM 2727 O O . LYS B 1 189 ? 7.649 24.186 34.809 1.00 16.30 203 LYS B O 1
ATOM 2733 N N . ASP B 1 190 ? 6.016 25.651 34.304 1.00 18.64 204 ASP B N 1
ATOM 2734 C CA . ASP B 1 190 ? 4.940 24.824 34.836 1.00 19.83 204 ASP B CA 1
ATOM 2735 C C . ASP B 1 190 ? 4.195 24.216 33.661 1.00 21.25 204 ASP B C 1
ATOM 2736 O O . ASP B 1 190 ? 3.366 24.884 33.037 1.00 20.21 204 ASP B O 1
ATOM 2741 N N . GLU B 1 191 ? 4.500 22.956 33.363 1.00 22.04 205 GLU B N 1
ATOM 2742 C CA . GLU B 1 191 ? 3.927 22.276 32.208 1.00 25.86 205 GLU B CA 1
ATOM 2743 C C . GLU B 1 191 ? 2.597 21.606 32.542 1.00 27.85 205 GLU B C 1
ATOM 2744 O O . GLU B 1 191 ? 2.049 20.848 31.738 1.00 29.22 205 GLU B O 1
ATOM 2750 N N . ILE B 1 192 ? 2.085 21.890 33.734 1.00 28.16 206 ILE B N 1
ATOM 2751 C CA . ILE B 1 192 ? 0.725 21.514 34.093 1.00 30.73 206 ILE B CA 1
ATOM 2752 C C . ILE B 1 192 ? -0.219 22.668 33.777 1.00 32.32 206 ILE B C 1
ATOM 2753 O O . ILE B 1 192 ? -1.242 22.486 33.116 1.00 33.45 206 ILE B O 1
ATOM 2758 N N . ASN B 1 193 ? 0.136 23.858 34.251 1.00 32.66 207 ASN B N 1
ATOM 2759 C CA . ASN B 1 193 ? -0.688 25.043 34.051 1.00 33.04 207 ASN B CA 1
ATOM 2760 C C . ASN B 1 193 ? -0.217 25.840 32.840 1.00 32.34 207 ASN B C 1
ATOM 2761 O O . ASN B 1 193 ? -0.789 26.879 32.507 1.00 31.75 207 ASN B O 1
ATOM 2766 N N . ASN B 1 194 ? 0.827 25.342 32.184 1.00 31.15 208 ASN B N 1
ATOM 2767 C CA . ASN B 1 194 ? 1.360 25.968 30.980 1.00 31.33 208 ASN B CA 1
ATOM 2768 C C . ASN B 1 194 ? 1.747 27.423 31.214 1.00 29.25 208 ASN B C 1
ATOM 2769 O O . ASN B 1 194 ? 1.237 28.331 30.555 1.00 28.19 208 ASN B O 1
ATOM 2774 N N . THR B 1 195 ? 2.650 27.639 32.163 1.00 25.61 209 THR B N 1
ATOM 2775 C CA . THR B 1 195 ? 3.167 28.975 32.435 1.00 24.40 209 THR B CA 1
ATOM 2776 C C . THR B 1 195 ? 4.681 28.912 32.597 1.00 22.06 209 THR B C 1
ATOM 2777 O O . THR B 1 195 ? 5.238 27.853 32.885 1.00 18.72 209 THR B O 1
ATOM 2781 N N . GLU B 1 196 ? 5.349 30.041 32.394 1.00 20.95 210 GLU B N 1
ATOM 2782 C CA . GLU B 1 196 ? 6.746 30.153 32.783 1.00 19.99 210 GLU B CA 1
ATOM 2783 C C . GLU B 1 196 ? 7.005 31.470 33.483 1.00 20.17 210 GLU B C 1
ATOM 2784 O O . GLU B 1 196 ? 6.551 32.528 33.038 1.00 20.46 210 GLU B O 1
ATOM 2790 N N . GLN B 1 197 ? 7.732 31.395 34.590 1.00 16.92 211 GLN B N 1
ATOM 2791 C CA . GLN B 1 197 ? 8.079 32.579 35.355 1.00 19.11 211 GLN B CA 1
ATOM 2792 C C . GLN B 1 197 ? 9.589 32.728 35.400 1.00 18.30 211 GLN B C 1
ATOM 2793 O O . GLN B 1 197 ? 10.318 31.735 35.510 1.00 16.06 211 GLN B O 1
ATOM 2799 N N . ARG B 1 198 ? 10.049 33.973 35.310 1.00 15.69 212 ARG B N 1
ATOM 2800 C CA . ARG B 1 198 ? 11.472 34.275 35.307 1.00 13.76 212 ARG B CA 1
ATOM 2801 C C . ARG B 1 198 ? 11.772 35.341 36.351 1.00 12.62 212 ARG B C 1
ATOM 2802 O O . ARG B 1 198 ? 11.077 36.357 36.421 1.00 11.91 212 ARG B O 1
ATOM 2810 N N . TRP B 1 199 ? 12.806 35.095 37.154 1.00 12.57 213 TRP B N 1
ATOM 2811 C CA . TRP B 1 199 ? 13.280 36.053 38.154 1.00 13.66 213 TRP B CA 1
ATOM 2812 C C . TRP B 1 199 ? 14.765 36.329 37.938 1.00 12.80 213 TRP B C 1
ATOM 2813 O O . TRP B 1 199 ? 15.535 35.427 37.612 1.00 13.21 213 TRP B O 1
ATOM 2824 N N . CYS B 1 200 ? 15.174 37.576 38.134 1.00 12.97 214 CYS B N 1
ATOM 2825 C CA . CYS B 1 200 ? 16.592 37.911 38.116 1.00 14.35 214 CYS B CA 1
ATOM 2826 C C . CYS B 1 200 ? 16.771 39.291 38.722 1.00 15.85 214 CYS B C 1
ATOM 2827 O O . CYS B 1 200 ? 16.459 40.304 38.094 1.00 15.66 214 CYS B O 1
ATOM 2830 N N . TYR B 1 201 ? 17.268 39.316 39.953 1.00 15.81 215 TYR B N 1
ATOM 2831 C CA . TYR B 1 201 ? 17.331 40.542 40.731 1.00 18.41 215 TYR B CA 1
ATOM 2832 C C . TYR B 1 201 ? 18.703 41.208 40.652 1.00 19.23 215 TYR B C 1
ATOM 2833 O O . TYR B 1 201 ? 19.574 40.667 39.946 1.00 19.48 215 TYR B O 1
#

Solvent-accessible surface area: 17374 Å² total; per-residue (Å²): 88,16,111,49,0,72,136,69,4,18,76,69,14,71,27,52,58,0,5,61,0,0,37,36,5,0,53,67,6,4,82,33,13,97,60,63,69,7,159,90,1,29,0,26,0,39,78,89,40,0,0,27,2,39,8,59,1,122,7,28,65,8,100,101,119,98,178,61,71,36,23,25,0,27,37,66,0,39,154,95,36,8,16,1,0,0,0,0,91,80,1,44,1,48,2,63,58,104,13,62,35,19,27,2,1,0,61,71,9,123,81,81,61,89,45,63,84,83,26,117,32,47,183,223,61,34,0,12,14,4,22,0,52,13,15,81,91,30,15,121,30,63,131,2,9,48,59,105,0,23,132,29,0,76,56,45,0,74,97,9,94,54,9,46,1,3,0,95,1,61,63,88,129,67,80,66,168,32,80,131,84,18,94,39,0,63,166,138,22,52,124,68,13,50,36,61,47,0,0,53,0,0,38,24,6,0,54,72,7,6,82,30,8,91,60,65,75,7,162,85,0,28,0,30,0,40,77,91,42,1,0,28,2,44,7,59,1,125,6,29,57,21,8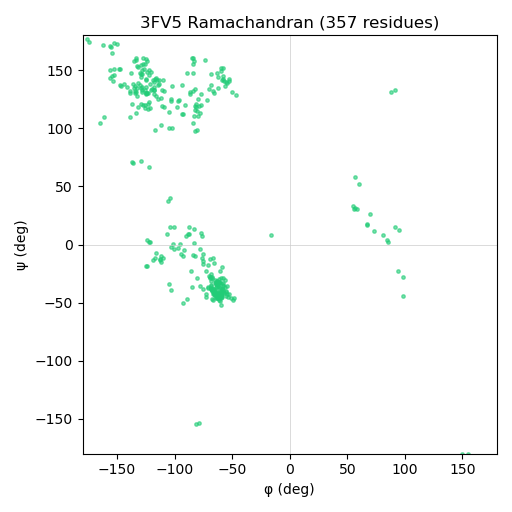4,96,66,110,131,83,50,24,18,5,0,24,30,65,0,37,162,95,66,16,5,10,0,0,0,0,0,91,74,0,45,0,27,2,72,59,113,16,59,10,26,6,1,0,0,62,66,12,124,80,84,58,91,43,49,68,2,7,93,31,46,172,213,58,33,0,16,15,9,20,0,51,11,16,76,107,32,16,123,27,64,117,1,14,41,65,84,0,24,134,26,0,81,54,52,0,82,100,14,90,53,7,42,1,4,1,92,2,59,66,91,127,68,76,69,152,30,80,135